Protein AF-A0A496QY66-F1 (afdb_monomer)

Nearest PDB structures (foldseek):
  5sxj-assembly1_B  TM=4.273E-01  e=4.484E+00  Homo sapiens
  9gcf-assembly1_B  TM=4.500E-01  e=7.999E+00  Bos taurus

Secondary structure (DSSP, 8-state):
--HHHHHHHHTTSS-HHHHHHHHHHHHHHHHHHHHHHHHHHHHHHHHHHHHHHHHHHHHHHT-SS--HHHHHHHHHTS-TTTHHHHHHHHHHHHHHHHHHHHHHHHHHHHHHHHHHHHHTTGGGG---HHHHHHHHHHHHTTEEEETTEEEEEETTEEPEETTEEPPHHHHHHHHHH-TTTGGGS-----------------------GGGS-HHHHHHHHHHH-HHHHHHHHHHHHTT--

Radius of gyration: 26.18 Å; Cα contacts (8 Å, |Δi|>4): 153; chains: 1; bounding box: 56×41×78 Å

Structure (mmCIF, N/CA/C/O backbone):
data_AF-A0A496QY66-F1
#
_entry.id   AF-A0A496QY66-F1
#
loop_
_atom_site.group_PDB
_atom_site.id
_atom_site.type_symbol
_atom_site.label_atom_id
_atom_site.label_alt_id
_atom_site.label_comp_id
_atom_site.label_asym_id
_atom_site.label_entity_id
_atom_site.label_seq_id
_atom_site.pdbx_PDB_ins_code
_atom_site.Cartn_x
_atom_site.Cartn_y
_atom_site.Cartn_z
_atom_site.occupancy
_atom_site.B_iso_or_equiv
_atom_site.auth_seq_id
_atom_site.auth_comp_id
_atom_site.auth_asym_id
_atom_site.auth_atom_id
_atom_site.pdbx_PDB_model_num
ATOM 1 N N . MET A 1 1 ? -16.077 12.764 6.082 1.00 52.94 1 MET A N 1
ATOM 2 C CA . MET A 1 1 ? -16.292 12.920 7.536 1.00 52.94 1 MET A CA 1
ATOM 3 C C . MET A 1 1 ? -15.268 13.929 8.020 1.00 52.94 1 MET A C 1
ATOM 5 O O . MET A 1 1 ? -14.091 13.717 7.764 1.00 52.94 1 MET A O 1
ATOM 9 N N . ASP A 1 2 ? -15.701 15.052 8.586 1.00 66.38 2 ASP A N 1
ATOM 10 C CA . ASP A 1 2 ? -14.798 16.091 9.096 1.00 66.38 2 ASP A CA 1
ATOM 11 C C . ASP A 1 2 ? -14.408 15.728 10.533 1.00 66.38 2 ASP A C 1
ATOM 13 O O . ASP A 1 2 ? -15.203 15.882 11.462 1.00 66.38 2 ASP A O 1
ATOM 17 N N . LEU A 1 3 ? -13.212 15.153 10.688 1.00 59.50 3 LEU A N 1
ATOM 18 C CA . LEU A 1 3 ? -12.696 14.682 11.976 1.00 59.50 3 LEU A CA 1
ATOM 19 C C . LEU A 1 3 ? -12.585 15.815 12.996 1.00 59.50 3 LEU A C 1
ATOM 21 O O . LEU A 1 3 ? -12.790 15.574 14.179 1.00 59.50 3 LEU A O 1
ATOM 25 N N . THR A 1 4 ? -12.355 17.044 12.533 1.00 63.75 4 THR A N 1
ATOM 26 C CA . THR A 1 4 ? -12.258 18.254 13.357 1.00 63.75 4 THR A CA 1
ATOM 27 C C . THR A 1 4 ? -13.572 18.534 14.080 1.00 63.75 4 THR A C 1
ATOM 29 O O . THR A 1 4 ? -13.588 18.703 15.297 1.00 63.75 4 THR A O 1
ATOM 32 N N . LYS A 1 5 ? -14.693 18.473 13.348 1.00 66.00 5 LYS A N 1
ATOM 33 C CA . LYS A 1 5 ? -16.040 18.633 13.915 1.00 66.00 5 LYS A CA 1
ATOM 34 C C . LYS A 1 5 ? -16.406 17.520 14.892 1.00 66.00 5 LYS A C 1
ATOM 36 O O . LYS A 1 5 ? -17.060 17.786 15.895 1.00 66.00 5 LYS A O 1
ATOM 41 N N . LEU A 1 6 ? -15.993 16.284 14.612 1.00 62.84 6 LEU A N 1
ATOM 42 C CA . LEU A 1 6 ? -16.224 15.144 15.506 1.00 62.84 6 LEU A CA 1
ATOM 43 C C . LEU A 1 6 ? -15.437 15.268 16.815 1.00 62.84 6 LEU A C 1
ATOM 45 O O . LEU A 1 6 ? -15.978 14.967 17.876 1.00 62.84 6 LEU A O 1
ATOM 49 N N . LEU A 1 7 ? -14.200 15.765 16.742 1.00 63.62 7 LEU A N 1
ATOM 50 C CA . LEU A 1 7 ? -13.355 16.079 17.897 1.00 63.62 7 LEU A CA 1
ATOM 51 C C . LEU A 1 7 ? -13.951 17.195 18.765 1.00 63.62 7 LEU A C 1
ATOM 53 O O . LEU A 1 7 ? -13.925 17.133 19.991 1.00 63.62 7 LEU A O 1
ATOM 57 N N . GLU A 1 8 ? -14.476 18.245 18.133 1.00 66.75 8 GLU A N 1
ATOM 58 C CA . GLU A 1 8 ? -15.138 19.347 18.836 1.00 66.75 8 GLU A CA 1
ATOM 59 C C . GLU A 1 8 ? -16.420 18.885 19.525 1.00 66.75 8 GLU A C 1
ATOM 61 O O . GLU A 1 8 ? -16.665 19.234 20.678 1.00 66.75 8 GLU A O 1
ATOM 66 N N . GLN A 1 9 ? -17.200 18.034 18.858 1.00 63.56 9 GLN A N 1
ATOM 67 C CA . GLN A 1 9 ? -18.395 17.439 19.444 1.00 63.56 9 GLN A CA 1
ATOM 68 C C . GLN A 1 9 ? -18.051 16.473 20.582 1.00 63.56 9 GLN A C 1
ATOM 70 O O . GLN A 1 9 ? -18.729 16.497 21.604 1.00 63.56 9 GLN A O 1
ATOM 75 N N . SER A 1 10 ? -16.981 15.676 20.489 1.00 59.56 10 SER A N 1
ATOM 76 C CA . SER A 1 10 ? -16.613 14.732 21.555 1.00 59.56 10 SER A CA 1
ATOM 77 C C . SER A 1 10 ? -16.193 15.412 22.854 1.00 59.56 10 SER A C 1
ATOM 79 O O . SER A 1 10 ? -16.451 14.874 23.924 1.00 59.56 10 SER A O 1
ATOM 81 N N . LYS A 1 11 ? -15.597 16.609 22.774 1.00 61.94 11 LYS A N 1
ATOM 82 C CA . LYS A 1 11 ? -15.232 17.430 23.943 1.00 61.94 11 LYS A CA 1
ATOM 83 C C . LYS A 1 11 ? -16.443 17.921 24.742 1.00 61.94 11 LYS A C 1
ATOM 85 O O . LYS A 1 11 ? -16.275 18.361 25.872 1.00 61.94 11 LYS A O 1
ATOM 90 N N . THR A 1 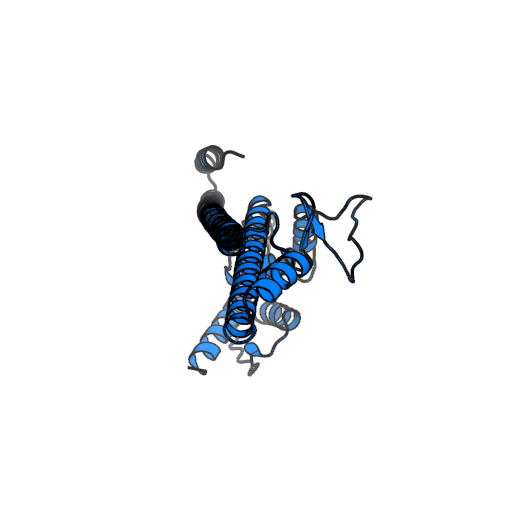12 ? -17.645 17.848 24.167 1.00 59.75 12 THR A N 1
ATOM 91 C CA . THR A 1 12 ? -18.902 18.173 24.862 1.00 59.75 12 THR A CA 1
ATOM 92 C C . THR A 1 12 ? -19.547 16.972 25.559 1.00 59.75 12 THR A C 1
ATOM 94 O O . THR A 1 12 ? -20.493 17.154 26.320 1.00 59.75 12 THR A O 1
ATOM 97 N N . PHE A 1 13 ? -19.039 15.751 25.351 1.00 56.75 13 PHE A N 1
ATOM 98 C CA . PHE A 1 13 ? -19.483 14.572 26.094 1.00 56.75 13 PHE A CA 1
ATOM 99 C C . PHE A 1 13 ? -18.673 14.439 27.391 1.00 56.75 13 PHE A C 1
ATOM 101 O O . PHE A 1 13 ? -17.447 14.442 27.353 1.00 56.75 13 PHE A O 1
ATOM 108 N N . GLU A 1 14 ? -19.340 14.230 28.531 1.00 55.19 14 GLU A N 1
ATOM 109 C CA . GLU A 1 14 ? -18.728 14.008 29.863 1.00 55.19 14 GLU A CA 1
ATOM 110 C C . GLU A 1 14 ? -17.936 12.681 29.987 1.00 55.19 14 GLU A C 1
ATOM 112 O O . GLU A 1 14 ? -17.665 12.196 31.082 1.00 55.19 14 GLU A O 1
ATOM 117 N N . ASN A 1 15 ? -17.578 12.050 28.867 1.00 65.88 15 ASN A N 1
ATOM 118 C CA . ASN A 1 15 ? -16.837 10.797 28.830 1.00 65.88 15 ASN A CA 1
ATOM 119 C C . ASN A 1 15 ? -15.402 11.054 28.345 1.00 65.88 15 ASN A C 1
ATOM 121 O O . ASN A 1 15 ? -15.105 10.967 27.151 1.00 65.88 15 ASN A O 1
ATOM 125 N N . GLU A 1 16 ? -14.512 11.369 29.289 1.00 66.88 16 GLU A N 1
ATOM 126 C CA . GLU A 1 16 ? -13.089 11.644 29.033 1.00 66.88 16 GLU A CA 1
ATOM 127 C C . GLU A 1 16 ? -12.367 10.483 28.332 1.00 66.88 16 GLU A C 1
ATOM 129 O O . GLU A 1 16 ? -11.483 10.705 27.499 1.00 66.88 16 GLU A O 1
ATOM 134 N N . GLU A 1 17 ? -12.765 9.239 28.613 1.00 62.88 17 GLU A N 1
ATOM 135 C CA . GLU A 1 17 ? -12.194 8.055 27.970 1.00 62.88 17 GLU A CA 1
ATOM 136 C C . GLU A 1 17 ? -12.552 8.017 26.477 1.00 62.88 17 GLU A C 1
ATOM 138 O O . GLU A 1 17 ? -11.685 7.800 25.628 1.00 62.88 17 GLU A O 1
ATOM 143 N N . PHE A 1 18 ? -13.810 8.317 26.142 1.00 64.75 18 PHE A N 1
ATOM 144 C CA . PHE A 1 18 ? -14.265 8.423 24.756 1.00 64.75 18 PHE A CA 1
ATOM 145 C C . PHE A 1 18 ? -13.576 9.574 24.013 1.00 64.75 18 PHE A C 1
ATOM 147 O O . PHE A 1 18 ? -13.122 9.396 22.881 1.00 64.75 18 PHE A O 1
ATOM 154 N N . ALA A 1 19 ? -13.436 10.739 24.653 1.00 65.81 19 ALA A N 1
ATOM 155 C CA . ALA A 1 19 ? -12.734 11.880 24.070 1.00 65.81 19 ALA A CA 1
ATOM 156 C C . ALA A 1 19 ? -11.251 11.561 23.790 1.00 65.81 19 ALA A C 1
ATOM 158 O O . ALA A 1 19 ? -10.741 11.889 22.719 1.00 65.81 19 ALA A O 1
ATOM 159 N N . THR A 1 20 ? -10.578 10.856 24.704 1.00 68.62 20 THR A N 1
ATOM 160 C CA . THR A 1 20 ? -9.173 10.439 24.548 1.00 68.62 20 THR A CA 1
ATOM 161 C C . THR A 1 20 ? -8.998 9.409 23.428 1.00 68.62 20 THR A C 1
ATOM 163 O O . THR A 1 20 ? -8.062 9.503 22.627 1.00 68.62 20 THR A O 1
ATOM 166 N N . GLN A 1 21 ? -9.912 8.439 23.323 1.00 66.25 21 GLN A N 1
ATOM 167 C CA . GLN A 1 21 ? -9.912 7.457 22.234 1.00 66.25 21 GLN A CA 1
ATOM 168 C C . GLN A 1 21 ? -10.155 8.120 20.876 1.00 66.25 21 GLN A C 1
ATOM 170 O O . GLN A 1 21 ? -9.479 7.780 19.903 1.00 66.25 21 GLN A O 1
ATOM 175 N N . LEU A 1 22 ? -11.067 9.096 20.805 1.00 68.69 22 LEU A N 1
ATOM 176 C CA . LEU A 1 22 ? -11.334 9.828 19.569 1.00 68.69 22 LEU A CA 1
ATOM 177 C C . LEU A 1 22 ? -10.159 10.727 19.163 1.00 68.69 22 LEU A C 1
ATOM 179 O O . LEU A 1 22 ? -9.830 10.794 17.980 1.00 68.69 22 LEU A O 1
ATOM 183 N N . GLN A 1 23 ? -9.485 11.360 20.126 1.00 71.56 23 GLN A N 1
ATOM 184 C CA . GLN A 1 23 ? -8.260 12.118 19.866 1.00 71.56 23 GLN A CA 1
ATOM 185 C C . GLN A 1 23 ? -7.162 11.213 19.300 1.00 71.56 23 GLN A C 1
ATOM 187 O O . GLN A 1 23 ? -6.633 11.476 18.224 1.00 71.56 23 GLN A O 1
ATOM 192 N N . THR A 1 24 ? -6.903 10.087 19.969 1.00 71.88 24 THR A N 1
ATOM 193 C CA . THR A 1 24 ? -5.929 9.083 19.515 1.00 71.88 24 THR A CA 1
ATOM 194 C C . THR A 1 24 ? -6.266 8.583 18.109 1.00 71.88 24 THR A C 1
ATOM 196 O O . THR A 1 24 ? -5.383 8.354 17.284 1.00 71.88 24 THR A O 1
ATOM 199 N N . PHE A 1 25 ? -7.551 8.399 17.812 1.00 70.06 25 PHE A N 1
ATOM 200 C CA . PHE A 1 25 ? -8.011 8.019 16.485 1.00 70.06 25 PHE A CA 1
ATOM 201 C C . PHE A 1 25 ? -7.708 9.091 15.429 1.00 70.06 25 PHE A C 1
ATOM 203 O O . PHE A 1 25 ? -7.169 8.771 14.369 1.00 70.06 25 PHE A O 1
ATOM 210 N N . ALA A 1 26 ? -8.029 10.352 15.720 1.00 72.50 26 ALA A N 1
ATOM 211 C CA . ALA A 1 26 ? -7.816 11.470 14.807 1.00 72.50 26 ALA A CA 1
ATOM 212 C C . ALA A 1 26 ? -6.328 11.711 14.507 1.00 72.50 26 ALA A C 1
ATOM 214 O O . ALA A 1 26 ? -5.970 11.949 13.349 1.00 72.50 26 ALA A O 1
ATOM 215 N N . ASP A 1 27 ? -5.464 11.584 15.515 1.00 76.06 27 ASP A N 1
ATOM 216 C CA . ASP A 1 27 ? -4.016 11.742 15.363 1.00 76.06 27 ASP A CA 1
ATOM 217 C C . ASP A 1 27 ? -3.446 10.646 14.448 1.00 76.06 27 ASP A C 1
ATOM 219 O O . ASP A 1 27 ? -2.785 10.943 13.450 1.00 76.06 27 ASP A O 1
ATOM 223 N N . ASN A 1 28 ? -3.804 9.382 14.708 1.00 73.38 28 ASN A N 1
ATOM 224 C CA . ASN A 1 28 ? -3.388 8.248 13.876 1.00 73.38 28 ASN A CA 1
ATOM 225 C C . ASN A 1 28 ? -3.912 8.353 12.435 1.00 73.38 28 ASN A C 1
ATOM 227 O O . ASN A 1 28 ? -3.189 8.046 11.486 1.00 73.38 28 ASN A O 1
ATOM 231 N N . TYR A 1 29 ? -5.159 8.800 12.249 1.00 75.94 29 TYR A N 1
ATOM 232 C CA . TYR A 1 29 ? -5.717 9.026 10.915 1.00 75.94 29 TYR A CA 1
ATOM 233 C C . TYR A 1 29 ? -4.933 10.098 10.153 1.00 75.94 29 TYR A C 1
ATOM 235 O O . TYR A 1 29 ? -4.623 9.921 8.975 1.00 75.94 29 TYR A O 1
ATOM 243 N N . THR A 1 30 ? -4.608 11.206 10.821 1.00 77.75 30 THR A N 1
ATOM 244 C CA . THR A 1 30 ? -3.868 12.323 10.223 1.00 77.75 30 THR A CA 1
ATOM 245 C C . THR A 1 30 ? -2.463 11.889 9.817 1.00 77.75 30 THR A C 1
ATOM 247 O O . THR A 1 30 ? -2.042 12.157 8.690 1.00 77.75 30 THR A O 1
ATOM 250 N N . GLU A 1 31 ? -1.769 11.151 10.688 1.00 79.19 31 GLU A N 1
ATOM 251 C CA . GLU A 1 31 ? -0.458 10.573 10.387 1.00 79.19 31 GLU A CA 1
ATOM 252 C C . GLU A 1 31 ? -0.526 9.631 9.176 1.00 79.19 31 GLU A C 1
ATOM 254 O O . GLU A 1 31 ? 0.272 9.752 8.243 1.00 79.19 31 GLU A O 1
ATOM 259 N N . MET A 1 32 ? -1.501 8.717 9.153 1.00 76.56 32 MET A N 1
ATOM 260 C CA . MET A 1 32 ? -1.634 7.746 8.068 1.00 76.56 32 MET A CA 1
ATOM 261 C C . MET A 1 32 ? -1.979 8.419 6.737 1.00 76.56 32 MET A C 1
ATOM 263 O O . MET A 1 32 ? -1.396 8.093 5.704 1.00 76.56 32 MET A O 1
ATOM 267 N N . ASN A 1 33 ? -2.872 9.408 6.754 1.00 78.69 33 ASN A N 1
ATOM 268 C CA . ASN A 1 33 ? -3.198 10.190 5.568 1.00 78.69 33 ASN A CA 1
ATOM 269 C C . ASN A 1 33 ? -1.968 10.947 5.033 1.00 78.69 33 ASN A C 1
ATOM 271 O O . ASN A 1 33 ? -1.746 10.976 3.823 1.00 78.69 33 ASN A O 1
ATOM 275 N N . GLY A 1 34 ? -1.129 11.496 5.919 1.00 77.00 34 GLY A N 1
ATOM 276 C CA . GLY A 1 34 ? 0.149 12.106 5.541 1.00 77.00 34 GLY A CA 1
ATOM 277 C C . GLY A 1 34 ? 1.118 11.109 4.893 1.00 77.00 34 GLY A C 1
ATOM 278 O O . GLY A 1 34 ? 1.734 11.421 3.872 1.00 77.00 34 GLY A O 1
ATOM 279 N N . LYS A 1 35 ? 1.204 9.878 5.419 1.00 80.44 35 LYS A N 1
ATOM 280 C CA . LYS A 1 35 ? 2.001 8.797 4.811 1.00 80.44 35 LYS A CA 1
ATOM 281 C C . LYS A 1 35 ? 1.504 8.442 3.409 1.00 80.44 35 LYS A C 1
ATOM 283 O O . LYS A 1 35 ? 2.321 8.366 2.496 1.00 80.44 35 LYS A O 1
ATOM 288 N N . VAL A 1 36 ? 0.191 8.286 3.215 1.00 80.19 36 VAL A N 1
ATOM 289 C CA . VAL A 1 36 ? -0.404 8.016 1.891 1.00 80.19 36 VAL A CA 1
ATOM 290 C C . VAL A 1 36 ? -0.052 9.128 0.902 1.00 80.19 36 VAL A C 1
ATOM 292 O O . VAL A 1 36 ? 0.449 8.837 -0.179 1.00 80.19 36 VAL A O 1
ATOM 295 N N . GLN A 1 37 ? -0.206 10.399 1.287 1.00 79.94 37 GLN A N 1
ATOM 296 C CA . GLN A 1 37 ? 0.156 11.535 0.429 1.00 79.94 37 GLN A CA 1
ATOM 297 C C . GLN A 1 37 ? 1.643 11.544 0.050 1.00 79.94 37 GLN A C 1
ATOM 299 O O . GLN A 1 37 ? 1.984 11.786 -1.110 1.00 79.94 37 GLN A O 1
ATOM 304 N N . SER A 1 38 ? 2.534 11.245 1.001 1.00 82.38 38 SER A N 1
ATOM 305 C CA . SER A 1 38 ? 3.969 11.119 0.725 1.00 82.38 38 SER A CA 1
ATOM 306 C C . SER A 1 38 ? 4.254 9.993 -0.273 1.00 82.38 38 SER A C 1
ATOM 308 O O . SER A 1 38 ? 5.007 10.197 -1.225 1.00 82.38 38 SER A O 1
ATOM 310 N N . LEU A 1 39 ? 3.626 8.827 -0.093 1.00 79.81 39 LEU A N 1
ATOM 311 C CA . LEU A 1 39 ? 3.783 7.677 -0.987 1.00 79.81 39 LEU A CA 1
ATOM 312 C C . LEU A 1 39 ? 3.263 7.976 -2.397 1.00 79.81 39 LEU A C 1
ATOM 314 O O . LEU A 1 39 ? 3.925 7.632 -3.374 1.00 79.81 39 LEU A O 1
ATOM 318 N N . THR A 1 40 ? 2.135 8.681 -2.521 1.00 77.69 40 THR A N 1
ATOM 319 C CA . THR A 1 40 ? 1.638 9.181 -3.812 1.00 77.69 40 THR A CA 1
ATOM 320 C C . THR A 1 40 ? 2.649 10.121 -4.471 1.00 77.69 40 THR A C 1
ATOM 322 O O . THR A 1 40 ? 2.903 10.023 -5.673 1.00 77.69 40 THR A O 1
ATOM 325 N N . GLY A 1 41 ? 3.273 11.012 -3.695 1.00 83.50 41 GLY A N 1
ATOM 326 C CA . GLY A 1 41 ? 4.336 11.888 -4.184 1.00 83.50 41 GLY A CA 1
ATOM 327 C C . GLY A 1 41 ? 5.538 11.115 -4.735 1.00 83.50 41 GLY A C 1
ATOM 328 O O . GLY A 1 41 ? 6.044 11.440 -5.810 1.00 83.50 41 GLY A O 1
ATOM 329 N N . ASP A 1 42 ? 5.977 10.068 -4.042 1.00 78.00 42 ASP A N 1
ATOM 330 C CA . ASP A 1 42 ? 7.105 9.240 -4.476 1.00 78.00 42 ASP A CA 1
ATOM 331 C C . ASP A 1 42 ? 6.770 8.348 -5.680 1.00 78.00 42 ASP A C 1
ATOM 333 O O . ASP A 1 42 ? 7.615 8.166 -6.566 1.00 78.00 42 ASP A O 1
ATOM 337 N N . LEU A 1 43 ? 5.526 7.867 -5.782 1.00 79.12 43 LEU A N 1
ATOM 338 C CA . LEU A 1 43 ? 5.027 7.189 -6.978 1.00 79.12 43 LEU A CA 1
ATOM 339 C C . LEU A 1 43 ? 5.076 8.121 -8.194 1.00 79.12 43 LEU A C 1
ATOM 341 O O . LEU A 1 43 ? 5.646 7.761 -9.224 1.00 79.12 43 LEU A O 1
ATOM 345 N N . ASN A 1 44 ? 4.564 9.346 -8.061 1.00 79.69 44 ASN A N 1
ATOM 346 C CA . ASN A 1 44 ? 4.584 10.332 -9.142 1.00 79.69 44 ASN A CA 1
ATOM 347 C C . ASN A 1 44 ? 6.012 10.661 -9.597 1.00 79.69 44 ASN A C 1
ATOM 349 O O . ASN A 1 44 ? 6.277 10.709 -10.799 1.00 79.69 44 ASN A O 1
ATOM 353 N N . LYS A 1 45 ? 6.964 10.810 -8.665 1.00 81.44 45 LYS A N 1
ATOM 354 C CA . LYS A 1 45 ? 8.389 10.979 -9.009 1.00 81.44 45 LYS A CA 1
ATOM 355 C C . LYS A 1 45 ? 8.947 9.772 -9.767 1.00 81.44 45 LYS A C 1
ATOM 357 O O . LYS A 1 45 ? 9.752 9.941 -10.681 1.00 81.44 45 LYS A O 1
ATOM 362 N N . SER A 1 46 ? 8.551 8.558 -9.391 1.00 76.88 46 SER A N 1
ATOM 363 C CA . SER A 1 46 ? 9.012 7.323 -10.043 1.00 76.88 46 SER A CA 1
ATOM 364 C C . SER A 1 46 ? 8.453 7.196 -11.461 1.00 76.88 46 SER A C 1
ATOM 366 O O . SER A 1 46 ? 9.199 6.885 -12.388 1.00 76.88 46 SER A O 1
ATOM 368 N N . ILE A 1 47 ? 7.179 7.551 -11.658 1.00 79.19 47 ILE A N 1
ATOM 369 C CA . ILE A 1 47 ? 6.556 7.664 -12.983 1.00 79.19 47 ILE A CA 1
ATOM 370 C C . ILE A 1 47 ? 7.305 8.695 -13.833 1.00 79.19 47 ILE A C 1
ATOM 372 O O . ILE A 1 47 ? 7.706 8.384 -14.950 1.00 79.19 47 ILE A O 1
ATOM 376 N N . GLN A 1 48 ? 7.572 9.891 -13.301 1.00 82.81 48 GLN A N 1
ATOM 377 C CA . GLN A 1 48 ? 8.311 10.934 -14.024 1.00 82.81 48 GLN A CA 1
ATOM 378 C C . GLN A 1 48 ? 9.712 10.478 -14.451 1.00 82.81 48 GLN A C 1
ATOM 380 O O . GLN A 1 48 ? 10.115 10.724 -15.585 1.00 82.81 48 GLN A O 1
ATOM 385 N N . LYS A 1 49 ? 10.451 9.781 -13.577 1.00 80.75 49 LYS A N 1
ATOM 386 C CA . LYS A 1 49 ? 11.765 9.211 -13.924 1.00 80.75 49 LYS A CA 1
ATOM 387 C C . LYS A 1 49 ? 11.660 8.179 -15.044 1.00 80.75 49 LYS A C 1
ATOM 389 O O . LYS A 1 49 ? 12.470 8.216 -15.966 1.00 80.75 49 LYS A O 1
ATOM 394 N N . ARG A 1 50 ? 10.660 7.292 -14.986 1.00 79.75 50 ARG A N 1
ATOM 395 C CA . ARG A 1 50 ? 10.401 6.296 -16.034 1.00 79.75 50 ARG A CA 1
ATOM 396 C C . ARG A 1 50 ? 10.105 6.964 -17.375 1.00 79.75 50 ARG A C 1
ATOM 398 O O . ARG A 1 50 ? 10.694 6.577 -18.377 1.00 79.75 50 ARG A O 1
ATOM 405 N N . GLU A 1 51 ? 9.224 7.963 -17.397 1.00 83.12 51 GLU A N 1
ATOM 406 C CA . GLU A 1 51 ? 8.885 8.676 -18.635 1.00 83.12 51 GLU A CA 1
ATOM 407 C C . GLU A 1 51 ? 10.077 9.478 -19.176 1.00 83.12 51 GLU A C 1
ATOM 409 O O . GLU A 1 51 ? 10.359 9.423 -20.368 1.00 83.12 51 GLU A O 1
ATOM 414 N N . SER A 1 52 ? 10.856 10.133 -18.308 1.00 81.12 52 SER A N 1
ATOM 415 C CA . SER A 1 52 ? 12.091 10.818 -18.714 1.00 81.12 52 SER A CA 1
ATOM 416 C C . SER A 1 52 ? 13.126 9.856 -19.304 1.00 81.12 52 SER A C 1
ATOM 418 O O . SER A 1 52 ? 13.783 10.192 -20.289 1.00 81.12 52 SER A O 1
ATOM 420 N N . PHE A 1 53 ? 13.263 8.657 -18.733 1.00 80.00 53 PHE A N 1
ATOM 421 C CA . PHE A 1 53 ? 14.142 7.628 -19.277 1.00 80.00 53 PHE A CA 1
ATOM 422 C C . PHE A 1 53 ? 13.644 7.126 -20.634 1.00 80.00 53 PHE A C 1
ATOM 424 O O . PHE A 1 53 ? 14.430 7.064 -21.577 1.00 80.00 53 PHE A O 1
ATOM 431 N N . LYS A 1 54 ? 12.341 6.839 -20.766 1.00 81.50 54 LYS A N 1
ATOM 432 C CA . LYS A 1 54 ? 11.737 6.461 -22.052 1.00 81.50 54 LYS A CA 1
ATOM 433 C C . LYS A 1 54 ? 12.013 7.509 -23.123 1.00 81.50 54 LYS A C 1
ATOM 435 O O . LYS A 1 54 ? 12.453 7.153 -24.207 1.00 81.50 54 LYS A O 1
ATOM 440 N N . GLU A 1 55 ? 11.827 8.786 -22.813 1.00 83.88 55 GLU A N 1
ATOM 441 C CA . GLU A 1 55 ? 12.060 9.870 -23.769 1.00 83.88 55 GLU A CA 1
ATOM 442 C C . GLU A 1 55 ? 13.537 9.998 -24.169 1.00 83.88 55 GLU A C 1
ATOM 444 O O . GLU A 1 55 ? 13.870 10.196 -25.341 1.00 83.88 55 GLU A O 1
ATOM 449 N N . MET A 1 56 ? 14.449 9.810 -23.210 1.00 78.69 56 MET A N 1
ATOM 450 C CA . MET A 1 56 ? 15.885 9.771 -23.485 1.00 78.69 56 MET A CA 1
ATOM 451 C C . MET A 1 56 ? 16.244 8.617 -24.426 1.00 78.69 56 MET A C 1
ATOM 453 O O . MET A 1 56 ? 17.031 8.811 -25.352 1.00 78.69 56 MET A O 1
ATOM 457 N N . VAL A 1 57 ? 15.663 7.434 -24.209 1.00 78.12 57 VAL A N 1
ATOM 458 C CA . VAL A 1 57 ? 15.840 6.259 -25.071 1.00 78.12 57 VAL A CA 1
ATOM 459 C C . VAL A 1 57 ? 15.303 6.536 -26.475 1.00 78.12 57 VAL A C 1
ATOM 461 O O . VAL A 1 57 ? 16.040 6.351 -27.443 1.00 78.12 57 VAL A O 1
ATOM 464 N N . LYS A 1 58 ? 14.078 7.061 -26.591 1.00 81.88 58 LYS A N 1
ATOM 465 C CA . LYS A 1 58 ? 13.482 7.459 -27.876 1.00 81.88 58 LYS A CA 1
ATOM 466 C C . LYS A 1 58 ? 14.385 8.409 -28.652 1.00 81.88 58 LYS A C 1
ATOM 468 O O . LYS A 1 58 ? 14.706 8.149 -29.807 1.00 81.88 58 LYS A O 1
ATOM 473 N N . THR A 1 59 ? 14.888 9.449 -27.988 1.00 80.75 59 THR A N 1
ATOM 474 C CA . THR A 1 59 ? 15.783 10.443 -28.597 1.00 80.75 59 THR A CA 1
ATOM 475 C C . THR A 1 59 ? 17.124 9.830 -29.016 1.00 80.75 59 THR A C 1
ATOM 477 O O . THR A 1 59 ? 17.592 10.053 -30.130 1.00 80.75 59 THR A O 1
ATOM 480 N N . LYS A 1 60 ? 17.759 9.042 -28.138 1.00 76.50 60 LYS A N 1
ATOM 481 C CA . LYS A 1 60 ? 19.073 8.419 -28.387 1.00 76.50 60 LYS A CA 1
ATOM 482 C C . LYS A 1 60 ? 19.049 7.431 -29.548 1.00 76.50 60 LYS A C 1
ATOM 484 O O . LYS A 1 60 ? 20.019 7.371 -30.299 1.00 76.50 60 LYS A O 1
ATOM 489 N N . PHE A 1 61 ? 17.976 6.656 -29.659 1.00 77.88 61 PHE A N 1
ATOM 490 C CA . PHE A 1 61 ? 17.840 5.598 -30.656 1.00 77.88 61 PHE A CA 1
ATOM 491 C C . PHE A 1 61 ? 16.981 6.006 -31.856 1.00 77.88 61 PHE A C 1
ATOM 493 O O . PHE A 1 61 ? 16.876 5.232 -32.800 1.00 77.88 61 PHE A O 1
ATOM 500 N N . SER A 1 62 ? 16.425 7.224 -31.852 1.00 79.69 62 SER A N 1
ATOM 501 C CA . SER A 1 62 ? 15.496 7.717 -32.881 1.00 79.69 62 SER A CA 1
ATOM 502 C C . SER A 1 62 ? 14.330 6.748 -33.117 1.00 79.69 62 SER A C 1
ATOM 504 O O . SER A 1 62 ? 14.013 6.414 -34.256 1.00 79.69 62 SER A O 1
ATOM 506 N N . ILE A 1 63 ? 13.728 6.270 -32.023 1.00 78.88 63 ILE A N 1
ATOM 507 C CA . ILE A 1 63 ? 12.579 5.353 -32.034 1.00 78.88 63 ILE A CA 1
ATOM 508 C C . ILE A 1 63 ? 11.343 6.037 -31.453 1.00 78.88 63 ILE A C 1
ATOM 510 O O . ILE A 1 63 ? 11.440 6.772 -30.470 1.00 78.88 63 ILE A O 1
ATOM 514 N N . ASP A 1 64 ? 10.175 5.763 -32.029 1.00 79.12 64 ASP A N 1
ATOM 515 C CA . ASP A 1 64 ? 8.909 6.371 -31.595 1.00 79.12 64 ASP A CA 1
ATOM 516 C C . ASP A 1 64 ? 8.339 5.705 -30.331 1.00 79.12 64 ASP A C 1
ATOM 518 O O . ASP A 1 64 ? 7.695 6.352 -29.495 1.00 79.12 64 ASP A O 1
ATOM 522 N N . GLU A 1 65 ? 8.621 4.414 -30.151 1.00 81.75 65 GLU A N 1
ATOM 523 C CA . GLU A 1 65 ? 8.182 3.607 -29.019 1.00 81.75 65 GLU A CA 1
ATOM 524 C C . GLU A 1 65 ? 9.337 2.770 -28.465 1.00 81.75 65 GLU A C 1
ATOM 526 O O . GLU A 1 65 ? 10.179 2.267 -29.206 1.00 81.75 65 GLU A O 1
ATOM 531 N N . VAL A 1 66 ? 9.381 2.637 -27.137 1.00 75.25 66 VAL A N 1
ATOM 532 C CA . VAL A 1 66 ? 10.351 1.775 -26.459 1.00 75.25 66 VAL A CA 1
ATOM 533 C C . VAL A 1 66 ? 9.740 0.377 -26.370 1.00 75.25 66 VAL A C 1
ATOM 535 O O . VAL A 1 66 ? 8.967 0.105 -25.453 1.00 75.25 66 VAL A O 1
ATOM 538 N N . SER A 1 67 ? 10.064 -0.473 -27.346 1.00 79.56 67 SER A N 1
ATOM 539 C CA . SER A 1 67 ? 9.752 -1.908 -27.364 1.00 79.56 67 SER A CA 1
ATOM 540 C C . SER A 1 67 ? 11.011 -2.728 -27.638 1.00 79.56 67 SER A C 1
ATOM 542 O O . SER A 1 67 ? 11.998 -2.202 -28.165 1.00 79.56 67 SER A O 1
ATOM 544 N N . ASP A 1 68 ? 10.968 -4.021 -27.318 1.00 72.31 68 ASP A N 1
ATOM 545 C CA . ASP A 1 68 ? 12.079 -4.934 -27.587 1.00 72.31 68 ASP A CA 1
ATOM 546 C C . ASP A 1 68 ? 12.419 -4.981 -29.086 1.00 72.31 68 ASP A C 1
ATOM 548 O O . ASP A 1 68 ? 13.598 -4.955 -29.442 1.00 72.31 68 ASP A O 1
ATOM 552 N N . GLU A 1 69 ? 11.422 -4.969 -29.982 1.00 75.56 69 GLU A N 1
ATOM 553 C CA . GLU A 1 69 ? 11.668 -4.949 -31.430 1.00 75.56 69 GLU A CA 1
ATOM 554 C C . GLU A 1 69 ? 12.249 -3.617 -31.921 1.00 75.56 69 GLU A C 1
ATOM 556 O O . GLU A 1 69 ? 13.151 -3.615 -32.764 1.00 75.56 69 GLU A O 1
ATOM 561 N N . ALA A 1 70 ? 11.762 -2.483 -31.404 1.00 73.38 70 ALA A N 1
ATOM 562 C CA . ALA A 1 70 ? 12.247 -1.156 -31.789 1.00 73.38 70 ALA A CA 1
ATOM 563 C C . ALA A 1 70 ? 13.699 -0.939 -31.340 1.00 73.38 70 ALA A C 1
ATOM 565 O O . ALA A 1 70 ? 14.529 -0.428 -32.098 1.00 73.38 70 ALA A O 1
ATOM 566 N N . LEU A 1 71 ? 14.025 -1.392 -30.127 1.00 72.94 71 LEU A N 1
ATOM 567 C CA . LEU A 1 71 ? 15.382 -1.379 -29.596 1.00 72.94 71 LEU A CA 1
ATOM 568 C C . LEU A 1 71 ? 16.301 -2.315 -30.382 1.00 72.94 71 LEU A C 1
ATOM 570 O O . LEU A 1 71 ? 17.389 -1.900 -30.775 1.00 72.94 71 LEU A O 1
ATOM 574 N N . ASP A 1 72 ? 15.872 -3.545 -30.668 1.00 71.25 72 ASP A N 1
ATOM 575 C CA . ASP A 1 72 ? 16.664 -4.502 -31.448 1.00 71.25 72 ASP A CA 1
ATOM 576 C C . ASP A 1 72 ? 16.928 -3.985 -32.877 1.00 71.25 72 ASP A C 1
ATOM 578 O O . ASP A 1 72 ? 18.044 -4.111 -33.385 1.00 71.25 72 ASP A O 1
ATOM 582 N N . GLY A 1 73 ? 15.950 -3.315 -33.496 1.00 72.00 73 GLY A N 1
ATOM 583 C CA . GLY A 1 73 ? 16.100 -2.645 -34.791 1.00 72.00 73 GLY A CA 1
ATOM 584 C C . GLY A 1 73 ? 17.102 -1.485 -34.768 1.00 72.00 73 GLY A C 1
ATOM 585 O O . GLY A 1 73 ? 18.001 -1.433 -35.611 1.00 72.00 73 GLY A O 1
ATOM 586 N N . ALA A 1 74 ? 16.999 -0.588 -33.783 1.00 70.44 74 ALA A N 1
ATOM 587 C CA . ALA A 1 74 ? 17.901 0.558 -33.649 1.00 70.44 74 ALA A CA 1
ATOM 588 C C . ALA A 1 74 ? 19.345 0.137 -33.320 1.00 70.44 74 ALA A C 1
ATOM 590 O O . ALA A 1 74 ? 20.308 0.696 -33.848 1.00 70.44 74 ALA A O 1
ATOM 591 N N . ILE A 1 75 ? 19.504 -0.891 -32.484 1.00 69.00 75 ILE A N 1
ATOM 592 C CA . ILE A 1 75 ? 20.799 -1.424 -32.048 1.00 69.00 75 ILE A CA 1
ATOM 593 C C . ILE A 1 75 ? 21.489 -2.187 -33.187 1.00 69.00 75 ILE A C 1
ATOM 595 O O . ILE A 1 75 ? 22.685 -1.994 -33.407 1.00 69.00 75 ILE A O 1
ATOM 599 N N . LYS A 1 76 ? 20.765 -2.987 -33.983 1.00 69.44 76 LYS A N 1
ATOM 600 C CA . LYS A 1 76 ? 21.331 -3.658 -35.173 1.00 69.44 76 LYS A CA 1
ATOM 601 C C . LYS A 1 76 ? 21.930 -2.673 -36.185 1.00 69.44 76 LYS A C 1
ATOM 603 O O . LYS A 1 76 ? 22.876 -3.031 -36.884 1.00 69.44 76 LYS A O 1
ATOM 608 N N . GLY A 1 77 ? 21.442 -1.431 -36.215 1.00 65.88 77 GLY A N 1
ATOM 609 C CA . GLY A 1 77 ? 22.004 -0.344 -37.019 1.00 65.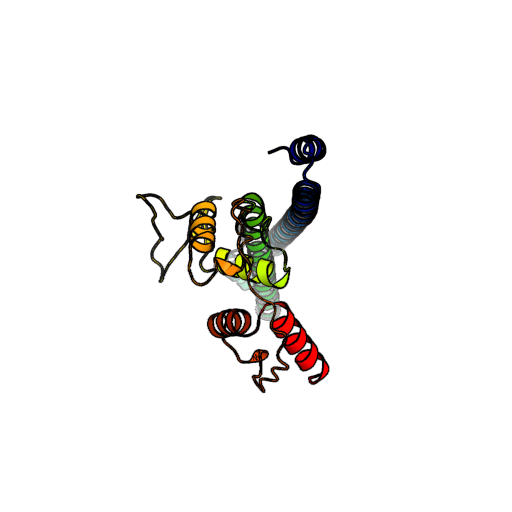88 77 GLY A CA 1
ATOM 610 C C . GLY A 1 77 ? 23.344 0.227 -36.521 1.00 65.88 77 GLY A C 1
ATOM 611 O O . GLY A 1 77 ? 24.020 0.896 -37.297 1.00 65.88 77 GLY A O 1
ATOM 612 N N . MET A 1 78 ? 23.764 -0.030 -35.271 1.00 63.78 78 MET A N 1
ATOM 613 C CA . MET A 1 78 ? 24.909 0.647 -34.624 1.00 63.78 78 MET A CA 1
ATOM 614 C C . MET A 1 78 ? 26.246 -0.133 -34.597 1.00 63.78 78 MET A C 1
ATOM 616 O O . MET A 1 78 ? 27.263 0.422 -34.188 1.00 63.78 78 MET A O 1
ATOM 620 N N . GLY A 1 79 ? 26.309 -1.374 -35.092 1.00 61.38 79 GLY A N 1
ATOM 621 C CA . GLY A 1 79 ? 27.558 -2.156 -35.191 1.00 61.38 79 GLY A CA 1
ATOM 622 C C . GLY A 1 79 ? 28.009 -2.861 -33.891 1.00 61.38 79 GLY A C 1
ATOM 623 O O . GLY A 1 79 ? 27.869 -2.353 -32.786 1.00 61.38 79 GLY A O 1
ATOM 624 N N . GLN A 1 80 ? 28.602 -4.055 -34.030 1.00 59.66 80 GLN A N 1
ATOM 625 C CA . GLN A 1 80 ? 28.577 -5.148 -33.034 1.00 59.66 80 GLN A CA 1
ATOM 626 C C . GLN A 1 80 ? 29.250 -4.952 -31.654 1.00 59.66 80 GLN A C 1
ATOM 628 O O . GLN A 1 80 ? 28.988 -5.757 -30.764 1.00 59.66 80 GLN A O 1
ATOM 633 N N . ARG A 1 81 ? 30.142 -3.974 -31.434 1.00 54.06 81 ARG A N 1
ATOM 634 C CA . ARG A 1 81 ? 30.948 -3.911 -30.185 1.00 54.06 81 ARG A CA 1
ATOM 635 C C . ARG A 1 81 ? 30.408 -2.976 -29.101 1.00 54.06 81 ARG A C 1
ATOM 637 O O . ARG A 1 81 ? 30.697 -3.212 -27.938 1.00 54.06 81 ARG A O 1
ATOM 644 N N . GLY A 1 82 ? 29.646 -1.941 -29.459 1.00 55.41 82 GLY A N 1
ATOM 645 C CA . GLY A 1 82 ? 28.993 -1.046 -28.488 1.00 55.41 82 GLY A CA 1
ATOM 646 C C . GLY A 1 82 ? 27.542 -1.428 -28.190 1.00 55.41 82 GLY A C 1
ATOM 647 O O . GLY A 1 82 ? 26.965 -0.980 -27.205 1.00 55.41 82 GLY A O 1
ATOM 648 N N . THR A 1 83 ? 26.955 -2.266 -29.043 1.00 60.84 83 THR A N 1
ATOM 649 C CA . THR A 1 83 ? 25.535 -2.620 -29.053 1.00 60.84 83 THR A CA 1
ATOM 650 C C . THR A 1 83 ? 25.113 -3.511 -27.893 1.00 60.84 83 THR A C 1
ATOM 652 O O . THR A 1 83 ? 24.034 -3.305 -27.350 1.00 60.84 83 THR A O 1
ATOM 655 N N . GLU A 1 84 ? 25.956 -4.455 -27.470 1.00 64.94 84 GLU A N 1
ATOM 656 C CA . GLU A 1 84 ? 25.583 -5.422 -26.428 1.00 64.94 84 GLU A CA 1
ATOM 657 C C . GLU A 1 84 ? 25.642 -4.813 -25.018 1.00 64.94 84 GLU A C 1
ATOM 659 O O . GLU A 1 84 ? 24.722 -4.996 -24.221 1.00 64.94 84 GLU A O 1
ATOM 664 N N . ASP A 1 85 ? 26.666 -4.001 -24.733 1.00 63.91 85 ASP A N 1
ATOM 665 C CA . ASP A 1 85 ? 26.787 -3.283 -23.458 1.00 63.91 85 ASP A CA 1
ATOM 666 C C . ASP A 1 85 ? 25.679 -2.230 -23.295 1.00 63.91 85 ASP A C 1
ATOM 668 O O . ASP A 1 85 ? 25.118 -2.079 -22.208 1.00 63.91 85 ASP A O 1
ATOM 672 N N . LEU A 1 86 ? 25.304 -1.541 -24.383 1.00 66.75 86 LEU A N 1
ATOM 673 C CA . LEU A 1 86 ? 24.164 -0.619 -24.397 1.00 66.75 86 LEU A CA 1
ATOM 674 C C . LEU A 1 86 ? 22.832 -1.353 -24.214 1.00 66.75 86 LEU A C 1
ATOM 676 O O . LEU A 1 86 ? 22.006 -0.893 -23.428 1.00 66.75 86 LEU A O 1
ATOM 680 N N . ARG A 1 87 ? 22.634 -2.496 -24.886 1.00 66.75 87 ARG A N 1
ATOM 681 C CA . ARG A 1 87 ? 21.431 -3.335 -24.746 1.00 66.75 87 ARG A CA 1
ATOM 682 C C . ARG A 1 87 ? 21.253 -3.793 -23.304 1.00 66.75 87 ARG A C 1
ATOM 684 O O . ARG A 1 87 ? 20.170 -3.657 -22.736 1.00 66.75 87 ARG A O 1
ATOM 691 N N . LYS A 1 88 ? 22.336 -4.273 -22.695 1.00 72.12 88 LYS A N 1
ATOM 692 C CA . LYS A 1 88 ? 22.344 -4.716 -21.304 1.00 72.12 88 LYS A CA 1
ATOM 693 C C . LYS A 1 88 ? 22.076 -3.559 -20.341 1.00 72.12 88 LYS A C 1
ATOM 695 O O . LYS A 1 88 ? 21.188 -3.667 -19.505 1.00 72.12 88 LYS A O 1
ATOM 700 N N . ALA A 1 89 ? 22.754 -2.422 -20.507 1.00 68.81 89 ALA A N 1
ATOM 701 C CA . ALA A 1 89 ? 22.537 -1.246 -19.663 1.00 68.81 89 ALA A CA 1
ATOM 702 C C . ALA A 1 89 ? 21.109 -0.677 -19.771 1.00 68.81 89 ALA A C 1
ATOM 704 O O . ALA A 1 89 ? 20.586 -0.149 -18.786 1.00 68.81 89 ALA A O 1
ATOM 705 N N . LEU A 1 90 ? 20.469 -0.772 -20.942 1.00 69.19 90 LEU A N 1
ATOM 706 C CA . LEU A 1 90 ? 19.074 -0.366 -21.125 1.00 69.19 90 LEU A CA 1
ATOM 707 C C . LEU A 1 90 ? 18.113 -1.318 -20.416 1.00 69.19 90 LEU A C 1
ATOM 709 O O . LEU A 1 90 ? 17.284 -0.870 -19.628 1.00 69.19 90 LEU A O 1
ATOM 713 N N . SER A 1 91 ? 18.270 -2.618 -20.669 1.00 73.88 91 SER A N 1
ATOM 714 C CA . SER A 1 91 ? 17.446 -3.675 -20.079 1.00 73.88 91 SER A CA 1
ATOM 715 C C . SER A 1 91 ? 17.540 -3.673 -18.551 1.00 73.88 91 SER A C 1
ATOM 717 O O . SER A 1 91 ? 16.523 -3.764 -17.859 1.00 73.88 91 SER A O 1
ATOM 719 N N . ASP A 1 92 ? 18.749 -3.514 -18.007 1.00 74.69 92 ASP A N 1
ATOM 720 C CA . ASP A 1 92 ? 18.990 -3.460 -16.564 1.00 74.69 92 ASP A CA 1
ATOM 721 C C . ASP A 1 92 ? 18.321 -2.226 -15.932 1.00 74.69 92 ASP A C 1
ATOM 723 O O . ASP A 1 92 ? 17.696 -2.327 -14.872 1.00 74.69 92 ASP A O 1
ATOM 727 N N . ASN A 1 93 ? 18.388 -1.061 -16.590 1.00 74.38 93 ASN A N 1
ATOM 728 C CA . ASN A 1 93 ? 17.719 0.150 -16.107 1.00 74.38 93 ASN A CA 1
ATOM 729 C C . ASN A 1 93 ? 16.195 0.047 -16.196 1.00 74.38 93 ASN A C 1
ATOM 731 O O . ASN A 1 93 ? 15.511 0.422 -15.247 1.00 74.38 93 ASN A O 1
ATOM 735 N N . GLU A 1 94 ? 15.648 -0.473 -17.295 1.00 74.00 94 GLU A N 1
ATOM 736 C CA . GLU A 1 94 ? 14.204 -0.659 -17.434 1.00 74.00 94 GLU A CA 1
ATOM 737 C C . GLU A 1 94 ? 13.664 -1.618 -16.369 1.00 74.00 94 GLU A C 1
ATOM 739 O O . GLU A 1 94 ? 12.679 -1.306 -15.695 1.00 74.00 94 GLU A O 1
ATOM 744 N N . THR A 1 95 ? 14.347 -2.745 -16.163 1.00 75.25 95 THR A N 1
ATOM 745 C CA . THR A 1 95 ? 14.000 -3.725 -15.127 1.00 75.25 95 THR A CA 1
ATOM 746 C C . THR A 1 95 ? 14.018 -3.083 -13.744 1.00 75.25 95 THR A C 1
ATOM 748 O O . THR A 1 95 ? 13.075 -3.237 -12.967 1.00 75.25 95 THR A O 1
ATOM 751 N N . ARG A 1 96 ? 15.057 -2.296 -13.445 1.00 74.50 96 ARG A N 1
ATOM 752 C CA . ARG A 1 96 ? 15.171 -1.571 -12.180 1.00 74.50 96 ARG A CA 1
ATOM 753 C C . ARG A 1 96 ? 14.040 -0.558 -11.986 1.00 74.50 96 ARG A C 1
ATOM 755 O O . ARG A 1 96 ? 13.447 -0.526 -10.914 1.00 74.50 96 ARG A O 1
ATOM 762 N N . TYR A 1 97 ? 13.698 0.232 -13.003 1.00 78.00 97 TYR A N 1
ATOM 763 C CA . TYR A 1 97 ? 12.610 1.210 -12.896 1.00 78.00 97 TYR A CA 1
ATOM 764 C C . TYR A 1 97 ? 11.232 0.560 -12.771 1.00 78.00 97 TYR A C 1
ATOM 766 O O . TYR A 1 97 ? 10.397 1.070 -12.025 1.00 78.00 97 TYR A O 1
ATOM 774 N N . LYS A 1 98 ? 10.989 -0.562 -13.462 1.00 75.56 98 LYS A N 1
ATOM 775 C CA . LYS A 1 98 ? 9.776 -1.369 -13.261 1.00 75.56 98 LYS A CA 1
ATOM 776 C C . LYS A 1 98 ? 9.701 -1.867 -11.818 1.00 75.56 98 LYS A C 1
ATOM 778 O O . LYS A 1 98 ? 8.700 -1.631 -11.154 1.00 75.56 98 LYS A O 1
ATOM 783 N N . SER A 1 99 ? 10.794 -2.429 -11.301 1.00 78.31 99 SER A N 1
ATOM 784 C CA . SER A 1 99 ? 10.869 -2.884 -9.910 1.00 78.31 99 SER A CA 1
ATOM 785 C C . SER A 1 99 ? 10.627 -1.758 -8.897 1.00 78.31 99 SER A C 1
ATOM 787 O O . SER A 1 99 ? 9.917 -1.966 -7.914 1.00 78.31 99 SER A O 1
ATOM 789 N N . ASP A 1 100 ? 11.203 -0.571 -9.107 1.00 74.94 100 ASP A N 1
ATOM 790 C CA . ASP A 1 100 ? 11.000 0.587 -8.227 1.00 74.94 100 ASP A CA 1
ATOM 791 C C . ASP A 1 100 ? 9.534 1.056 -8.250 1.00 74.94 100 ASP A C 1
ATOM 793 O O . ASP A 1 100 ? 8.970 1.408 -7.210 1.00 74.94 100 ASP A O 1
ATOM 797 N N . LEU A 1 101 ? 8.900 1.027 -9.426 1.00 74.00 101 LEU A N 1
ATOM 798 C CA . LEU A 1 101 ? 7.494 1.384 -9.605 1.00 74.00 101 LEU A CA 1
ATOM 799 C C . LEU A 1 101 ? 6.557 0.375 -8.931 1.00 74.00 101 LEU A C 1
ATOM 801 O O . LEU A 1 101 ? 5.647 0.784 -8.212 1.00 74.00 101 LEU A O 1
ATOM 805 N N . ASP A 1 102 ? 6.806 -0.922 -9.093 1.00 75.19 102 ASP A N 1
ATOM 806 C CA . ASP A 1 102 ? 6.019 -1.977 -8.448 1.00 75.19 102 ASP A CA 1
ATOM 807 C C . ASP A 1 102 ? 6.156 -1.916 -6.922 1.00 75.19 102 ASP A C 1
ATOM 809 O O . ASP A 1 102 ? 5.167 -2.006 -6.191 1.00 75.19 102 ASP A O 1
ATOM 813 N N . ALA A 1 103 ? 7.368 -1.672 -6.415 1.00 76.00 103 ALA A N 1
ATOM 814 C CA . ALA A 1 103 ? 7.597 -1.473 -4.989 1.00 76.00 103 ALA A CA 1
ATOM 815 C C . ALA A 1 103 ? 6.863 -0.231 -4.448 1.00 76.00 103 ALA A C 1
ATOM 817 O O . ALA A 1 103 ? 6.296 -0.282 -3.353 1.00 76.00 103 ALA A O 1
ATOM 818 N N . ALA A 1 104 ? 6.853 0.877 -5.198 1.00 71.75 104 ALA A N 1
ATOM 819 C CA . ALA A 1 104 ? 6.121 2.088 -4.826 1.00 71.75 104 ALA A CA 1
ATOM 820 C C . ALA A 1 104 ? 4.599 1.864 -4.828 1.00 71.75 104 ALA A C 1
ATOM 822 O O . ALA A 1 104 ? 3.931 2.244 -3.865 1.00 71.75 104 ALA A O 1
ATOM 823 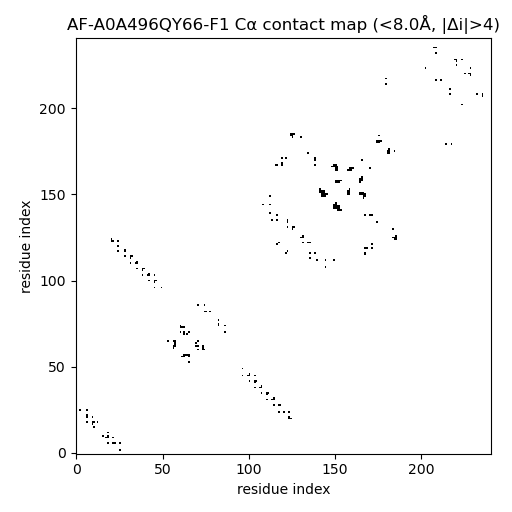N N . ASN A 1 105 ? 4.067 1.187 -5.850 1.00 74.25 105 ASN A N 1
ATOM 824 C CA . ASN A 1 105 ? 2.655 0.813 -5.939 1.00 74.25 105 ASN A CA 1
ATOM 825 C C . ASN A 1 105 ? 2.229 -0.072 -4.764 1.00 74.25 105 ASN A C 1
ATOM 827 O O . ASN A 1 105 ? 1.241 0.228 -4.100 1.00 74.25 105 ASN A O 1
ATOM 831 N N . ASN A 1 106 ? 3.004 -1.110 -4.440 1.00 77.31 106 ASN A N 1
ATOM 832 C CA . ASN A 1 106 ? 2.700 -2.002 -3.318 1.00 77.31 106 ASN A CA 1
ATOM 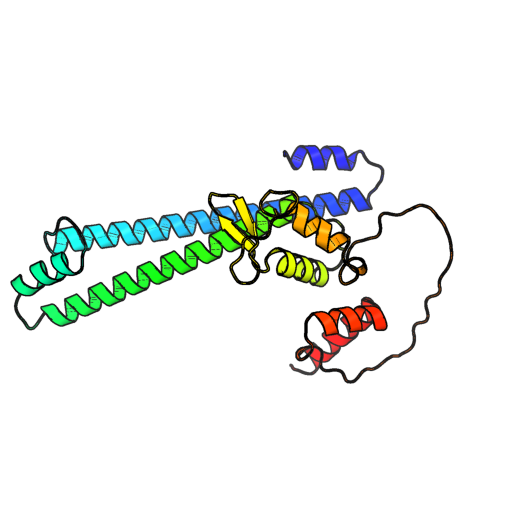833 C C . ASN A 1 106 ? 2.668 -1.260 -1.974 1.00 77.31 106 ASN A C 1
ATOM 835 O O . ASN A 1 106 ? 1.808 -1.526 -1.133 1.00 77.31 106 ASN A O 1
ATOM 839 N N . ARG A 1 107 ? 3.577 -0.296 -1.768 1.00 76.94 107 ARG A N 1
ATOM 840 C CA . ARG A 1 107 ? 3.568 0.552 -0.565 1.00 76.94 107 ARG A CA 1
ATOM 841 C C . ARG A 1 107 ? 2.337 1.451 -0.513 1.00 76.94 107 ARG A C 1
ATOM 843 O O . ARG A 1 107 ? 1.743 1.576 0.555 1.00 76.94 107 ARG A O 1
ATOM 850 N N . LEU A 1 108 ? 1.956 2.056 -1.640 1.00 78.00 108 LEU A N 1
ATOM 851 C CA . LEU A 1 108 ? 0.770 2.906 -1.722 1.00 78.00 108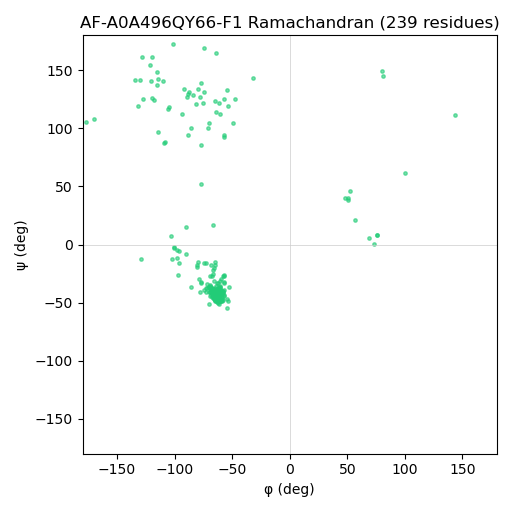 LEU A CA 1
ATOM 852 C C . LEU A 1 108 ? -0.501 2.107 -1.419 1.00 78.00 108 LEU A C 1
ATOM 854 O O . LEU A 1 108 ? -1.252 2.503 -0.534 1.00 78.00 108 LEU A O 1
ATOM 858 N N . LEU A 1 109 ? -0.685 0.955 -2.069 1.00 80.56 109 LEU A N 1
ATOM 859 C CA . LEU A 1 109 ? -1.831 0.071 -1.836 1.00 80.56 109 LEU A CA 1
ATOM 860 C C . LEU A 1 109 ? -1.917 -0.368 -0.369 1.00 80.56 109 LEU A C 1
ATOM 862 O O . LEU A 1 109 ? -2.993 -0.351 0.228 1.00 80.56 109 LEU A O 1
ATOM 866 N N . GLY A 1 110 ? -0.776 -0.700 0.246 1.00 80.81 110 GLY A N 1
ATOM 867 C CA . GLY A 1 110 ? -0.711 -1.010 1.674 1.00 80.81 110 GLY A CA 1
ATOM 868 C C . GLY A 1 110 ? -1.170 0.154 2.562 1.00 80.81 110 GLY A C 1
ATOM 869 O O . GLY A 1 110 ? -1.930 -0.063 3.505 1.00 80.81 110 GLY A O 1
ATOM 870 N N . GLY A 1 111 ? -0.755 1.383 2.238 1.00 80.75 111 GLY A N 1
ATOM 871 C CA . GLY A 1 111 ? -1.154 2.595 2.958 1.00 80.75 111 GLY A CA 1
ATOM 872 C C . GLY A 1 111 ? -2.625 2.983 2.758 1.00 80.75 111 GLY A C 1
ATOM 873 O O . GLY A 1 111 ? -3.281 3.429 3.698 1.00 80.75 111 GLY A O 1
ATOM 874 N N . GLU A 1 112 ? -3.174 2.788 1.559 1.00 80.88 112 GLU A N 1
ATOM 875 C CA . GLU A 1 112 ? -4.599 3.006 1.279 1.00 80.88 112 GLU A CA 1
ATOM 876 C C . GLU A 1 112 ? -5.479 2.021 2.052 1.00 80.88 112 GLU A C 1
ATOM 878 O O . GLU A 1 112 ? -6.489 2.415 2.644 1.00 80.88 112 GLU A O 1
ATOM 883 N N . LEU A 1 113 ? -5.059 0.755 2.106 1.00 84.94 113 LEU A N 1
ATOM 884 C CA . LEU A 1 113 ? -5.713 -0.281 2.895 1.00 84.94 113 LEU A CA 1
ATOM 885 C C . LEU A 1 113 ? -5.673 0.053 4.391 1.00 84.94 113 LEU A C 1
ATOM 887 O O . LEU A 1 113 ? -6.698 -0.038 5.064 1.00 84.94 113 LEU A O 1
ATOM 891 N N . ASP A 1 114 ? -4.525 0.510 4.899 1.00 83.94 114 ASP A N 1
ATOM 892 C CA . ASP A 1 114 ? -4.405 1.019 6.266 1.00 83.94 114 ASP A CA 1
ATOM 893 C C . ASP A 1 114 ? -5.415 2.133 6.538 1.00 83.94 114 ASP A C 1
ATOM 895 O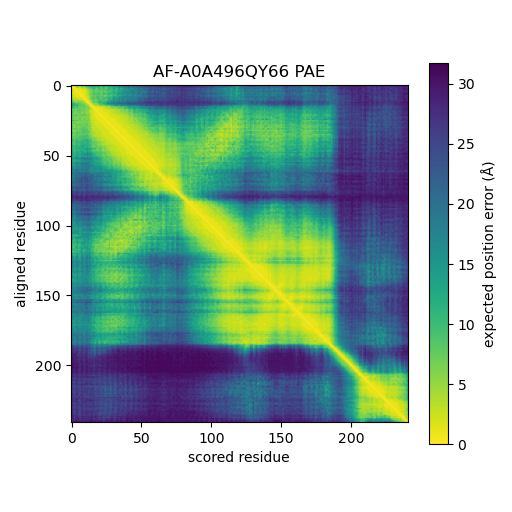 O . ASP A 1 114 ? -6.228 2.028 7.458 1.00 83.94 114 ASP A O 1
ATOM 899 N N . LEU A 1 115 ? -5.424 3.177 5.709 1.00 82.69 115 LEU A N 1
ATOM 900 C CA . LEU A 1 115 ? -6.328 4.312 5.875 1.00 82.69 115 LEU A CA 1
ATOM 901 C C . LEU A 1 115 ? -7.801 3.879 5.872 1.00 82.69 115 LEU A C 1
ATOM 903 O O . LEU A 1 115 ? -8.595 4.379 6.674 1.00 82.69 115 LEU A O 1
ATOM 907 N N . ALA A 1 116 ? -8.172 2.941 5.003 1.00 81.75 116 ALA A N 1
ATOM 908 C CA . ALA A 1 116 ? -9.517 2.384 4.968 1.00 81.75 116 ALA A CA 1
ATOM 909 C C . ALA A 1 116 ? -9.867 1.617 6.253 1.00 81.75 116 ALA A C 1
ATOM 911 O O . ALA A 1 116 ? -10.973 1.791 6.766 1.00 81.75 116 ALA A O 1
ATOM 912 N N . ILE A 1 117 ? -8.930 0.845 6.821 1.00 83.88 117 ILE A N 1
ATOM 913 C CA . ILE A 1 117 ? -9.124 0.160 8.110 1.00 83.88 117 ILE A CA 1
ATOM 914 C C . ILE A 1 117 ? -9.329 1.181 9.221 1.00 83.88 117 ILE A C 1
ATOM 916 O O . ILE A 1 117 ? -10.298 1.065 9.975 1.00 83.88 117 ILE A O 1
ATOM 920 N N . TYR A 1 118 ? -8.491 2.217 9.292 1.00 81.06 118 TYR A N 1
ATOM 921 C CA . TYR A 1 118 ? -8.678 3.287 10.269 1.00 81.06 118 TYR A CA 1
ATOM 922 C C . TYR A 1 118 ? -10.066 3.927 10.112 1.00 81.06 118 TYR A C 1
ATOM 924 O O . TYR A 1 118 ? -10.787 4.044 11.096 1.00 81.06 118 TYR A O 1
ATOM 932 N N . ARG A 1 119 ? -10.540 4.225 8.896 1.00 79.50 119 ARG A N 1
ATOM 933 C CA . ARG A 1 119 ? -11.883 4.813 8.686 1.00 79.50 119 ARG A CA 1
ATOM 934 C C . ARG A 1 119 ? -13.044 3.997 9.258 1.00 79.50 119 ARG A C 1
ATOM 936 O O . ARG A 1 119 ? -14.060 4.593 9.601 1.00 79.50 119 ARG A O 1
ATOM 943 N N . THR A 1 120 ? -12.912 2.678 9.396 1.00 79.44 120 THR A N 1
ATOM 944 C CA . THR A 1 120 ? -13.962 1.850 10.020 1.00 79.44 120 THR A CA 1
ATOM 945 C C . THR A 1 120 ? -14.134 2.113 11.522 1.00 79.44 120 THR A C 1
ATOM 947 O O . THR A 1 120 ? -15.132 1.704 12.110 1.00 79.44 120 THR A O 1
ATOM 950 N N . GLY A 1 121 ? -13.148 2.736 12.178 1.00 74.94 121 GLY A N 1
ATOM 951 C CA . GLY A 1 121 ? -13.135 2.936 13.629 1.00 74.94 121 GLY A CA 1
ATOM 952 C C . GLY A 1 121 ? -12.960 1.644 14.438 1.00 74.94 121 GLY A C 1
ATOM 953 O O . GLY A 1 121 ? -13.007 1.679 15.667 1.00 74.94 121 GLY A O 1
ATOM 954 N N . VAL A 1 122 ? -12.730 0.496 13.786 1.00 80.62 122 VAL A N 1
ATOM 955 C CA . VAL A 1 122 ? -12.603 -0.822 14.434 1.00 80.62 122 VAL A CA 1
ATOM 956 C C . VAL A 1 122 ? -11.497 -0.859 15.496 1.00 80.62 122 VAL A C 1
ATOM 958 O O . VAL A 1 122 ? -11.656 -1.516 16.521 1.00 80.62 122 VAL A O 1
ATOM 961 N N . LEU A 1 123 ? -10.421 -0.093 15.290 1.00 81.38 123 LEU A N 1
ATOM 962 C CA . LEU A 1 123 ? -9.263 -0.022 16.185 1.00 81.38 123 LEU A CA 1
ATOM 963 C C . LEU A 1 123 ? -9.483 0.872 17.416 1.00 81.38 123 LEU A C 1
ATOM 965 O O . LEU A 1 123 ? -8.700 0.800 18.361 1.00 81.38 123 LEU A O 1
ATOM 969 N N . GLY A 1 124 ? -10.523 1.715 17.420 1.00 73.50 124 GLY A N 1
ATOM 970 C CA . GLY A 1 124 ? -10.789 2.661 18.511 1.00 73.50 124 GLY A CA 1
ATOM 971 C C . GLY A 1 124 ? -11.185 1.984 19.826 1.00 73.50 124 GLY A C 1
ATOM 972 O O . GLY A 1 124 ? -10.910 2.516 20.893 1.00 73.50 124 GLY A O 1
ATOM 973 N N . GLY A 1 125 ? -11.768 0.784 19.754 1.00 71.50 125 GLY A N 1
ATOM 974 C CA . GLY A 1 125 ? -12.172 -0.012 20.919 1.00 71.50 125 GLY A CA 1
ATOM 975 C C . GLY A 1 125 ? -11.101 -0.974 21.442 1.00 71.50 125 GLY A C 1
ATOM 976 O O . GLY A 1 125 ? -11.446 -1.909 22.162 1.00 71.50 125 GLY A O 1
ATOM 977 N N . ILE A 1 126 ? -9.838 -0.803 21.039 1.00 78.06 126 ILE A N 1
ATOM 978 C CA . ILE A 1 126 ? -8.717 -1.678 21.400 1.00 78.06 126 ILE A CA 1
ATOM 979 C C . ILE A 1 126 ? -7.671 -0.853 22.152 1.00 78.06 126 ILE A C 1
ATOM 981 O O . ILE A 1 126 ? -7.181 0.147 21.632 1.00 78.06 126 ILE A O 1
ATOM 985 N N . ASP A 1 127 ? -7.279 -1.290 23.346 1.00 70.81 127 ASP A N 1
ATOM 986 C CA . ASP A 1 127 ? -6.342 -0.525 24.184 1.00 70.81 127 ASP A CA 1
ATOM 987 C C . ASP A 1 127 ? -4.871 -0.795 23.863 1.00 70.81 127 ASP A C 1
ATOM 989 O O . ASP A 1 127 ? -4.032 0.101 23.925 1.00 70.81 127 ASP A O 1
ATOM 993 N N . SER A 1 128 ? -4.538 -2.039 23.523 1.00 77.44 128 SER A N 1
ATOM 994 C CA . SER A 1 128 ? -3.154 -2.462 23.310 1.00 77.44 128 SER A CA 1
ATOM 995 C C . SER A 1 128 ? -2.720 -2.232 21.868 1.00 77.44 128 SER A C 1
ATOM 997 O O . SER A 1 128 ? -3.381 -2.709 20.946 1.00 77.44 128 SER A O 1
ATOM 999 N N . GLN A 1 129 ? -1.567 -1.585 21.663 1.00 73.31 129 GLN A N 1
ATOM 1000 C CA . GLN A 1 129 ? -0.984 -1.423 20.327 1.00 73.31 129 GLN A CA 1
ATOM 1001 C C . GLN A 1 129 ? -0.717 -2.776 19.654 1.00 73.31 129 GLN A C 1
ATOM 1003 O O . GLN A 1 129 ? -1.068 -2.957 18.498 1.00 73.31 129 GLN A O 1
ATOM 1008 N N . VAL A 1 130 ? -0.223 -3.766 20.404 1.00 74.44 130 VAL A N 1
ATOM 1009 C CA . VAL A 1 130 ? -0.000 -5.129 19.885 1.00 74.44 130 VAL A CA 1
ATOM 1010 C C . VAL A 1 130 ? -1.308 -5.757 19.397 1.00 74.44 130 VAL A C 1
ATOM 1012 O O . VAL A 1 130 ? -1.334 -6.470 18.398 1.00 74.44 130 VAL A O 1
ATOM 1015 N N . ALA A 1 131 ? -2.412 -5.487 20.094 1.00 75.12 131 ALA A N 1
ATOM 1016 C CA . ALA A 1 131 ? -3.714 -6.007 19.708 1.00 75.12 131 ALA A CA 1
ATOM 1017 C C . ALA A 1 131 ? -4.317 -5.237 18.518 1.00 75.12 131 ALA A C 1
ATOM 1019 O O . ALA A 1 131 ? -4.963 -5.846 17.667 1.00 75.12 131 ALA A O 1
ATOM 1020 N N . LYS A 1 132 ? -4.047 -3.927 18.403 1.00 77.88 132 LYS A N 1
ATOM 1021 C CA . LYS A 1 132 ? -4.360 -3.140 17.199 1.00 77.88 132 LYS A CA 1
ATOM 1022 C C . LYS A 1 132 ? -3.610 -3.679 15.986 1.00 77.88 132 LYS A C 1
ATOM 1024 O O . LYS A 1 132 ? -4.237 -3.885 14.954 1.00 77.88 132 LYS A O 1
ATOM 1029 N N . ASP A 1 133 ? -2.318 -3.969 16.129 1.00 78.12 133 ASP A N 1
ATOM 1030 C CA . ASP A 1 133 ? -1.487 -4.522 15.056 1.00 78.12 133 ASP A CA 1
ATOM 1031 C C . ASP A 1 133 ? -1.996 -5.905 14.612 1.00 78.12 133 ASP A C 1
ATOM 1033 O O . ASP A 1 133 ? -2.034 -6.203 13.419 1.00 78.12 133 ASP A O 1
ATOM 1037 N N . LEU A 1 134 ? -2.461 -6.730 15.559 1.00 79.69 134 LEU A N 1
ATOM 1038 C CA . LEU A 1 134 ? -3.064 -8.035 15.272 1.00 79.69 134 LEU A CA 1
ATOM 1039 C C . LEU A 1 134 ? -4.373 -7.904 14.476 1.00 79.69 134 LEU A C 1
ATOM 1041 O O . LEU A 1 134 ? -4.551 -8.584 13.467 1.00 79.69 134 LEU A O 1
ATOM 1045 N N . VAL A 1 135 ? -5.276 -7.016 14.901 1.00 84.19 135 VAL A N 1
ATOM 1046 C CA . VAL A 1 135 ? -6.538 -6.763 14.185 1.00 84.19 135 VAL A CA 1
ATOM 1047 C C . VAL A 1 135 ? -6.273 -6.152 12.810 1.00 84.19 135 VAL A C 1
ATOM 1049 O O . VAL A 1 135 ? -6.919 -6.537 11.839 1.00 84.19 135 VAL A O 1
ATOM 1052 N N . LEU A 1 136 ? -5.292 -5.254 12.699 1.00 84.75 136 LEU A N 1
ATOM 1053 C CA . LEU A 1 136 ? -4.866 -4.674 11.430 1.00 84.75 136 LEU A CA 1
ATOM 1054 C C . LEU A 1 136 ? -4.364 -5.756 10.465 1.00 84.75 136 LEU A C 1
ATOM 1056 O O . LEU A 1 136 ? -4.813 -5.810 9.324 1.00 84.75 136 LEU A O 1
ATOM 1060 N N . ALA A 1 137 ? -3.479 -6.647 10.920 1.00 84.31 137 ALA A N 1
ATOM 1061 C CA . ALA A 1 137 ? -2.964 -7.745 10.103 1.00 84.31 137 ALA A CA 1
ATOM 1062 C C . ALA A 1 137 ? -4.083 -8.685 9.627 1.00 84.31 137 ALA A C 1
ATOM 1064 O O . ALA A 1 137 ? -4.111 -9.077 8.461 1.00 84.31 137 ALA A O 1
ATOM 1065 N N . GLU A 1 138 ? -5.040 -9.000 10.499 1.00 86.81 138 GLU A N 1
ATOM 1066 C CA . GLU A 1 138 ? -6.158 -9.882 10.166 1.00 86.81 138 GLU A CA 1
ATOM 1067 C C . GLU A 1 138 ? -7.152 -9.234 9.186 1.00 86.81 138 GLU A C 1
ATOM 1069 O O . GLU A 1 138 ? -7.657 -9.896 8.278 1.00 86.81 138 GLU A O 1
ATOM 1074 N N . LEU A 1 139 ? -7.385 -7.924 9.307 1.00 88.25 139 LEU A N 1
ATOM 1075 C CA . LEU A 1 139 ? -8.199 -7.153 8.361 1.00 88.25 139 LEU A CA 1
ATOM 1076 C C . LEU A 1 139 ? -7.540 -6.986 6.993 1.00 88.25 139 LEU A C 1
ATOM 1078 O O . LEU A 1 139 ? -8.252 -6.843 5.999 1.00 88.25 139 LEU A O 1
ATOM 1082 N N . LYS A 1 140 ? -6.206 -7.010 6.940 1.00 88.56 140 LYS A N 1
ATOM 1083 C CA . LYS A 1 140 ? -5.433 -6.995 5.692 1.00 88.56 140 LYS A CA 1
ATOM 1084 C C . LYS A 1 140 ? -5.341 -8.365 5.029 1.00 88.56 140 LYS A C 1
ATOM 1086 O O . LYS A 1 140 ? -5.017 -8.444 3.845 1.00 88.56 140 LYS A O 1
ATOM 1091 N N . ARG A 1 141 ? -5.587 -9.450 5.768 1.00 86.75 141 ARG A N 1
ATOM 1092 C CA . ARG A 1 141 ? -5.421 -10.808 5.249 1.00 86.75 141 ARG A CA 1
ATOM 1093 C C . ARG A 1 141 ? -6.365 -11.045 4.070 1.00 86.75 141 ARG A C 1
ATOM 1095 O O . ARG A 1 141 ? -7.582 -10.944 4.213 1.00 86.75 141 ARG A O 1
ATOM 1102 N N . ASN A 1 142 ? -5.774 -11.385 2.927 1.00 87.44 142 ASN A N 1
ATOM 1103 C CA . ASN A 1 142 ? -6.437 -11.592 1.637 1.00 87.44 142 ASN A CA 1
ATOM 1104 C C . ASN A 1 142 ? -7.258 -10.393 1.127 1.00 87.44 142 ASN A C 1
ATOM 1106 O O . ASN A 1 142 ? -8.160 -10.575 0.308 1.00 87.44 142 ASN A O 1
ATOM 1110 N N . ALA A 1 143 ? -6.976 -9.185 1.618 1.00 87.06 143 ALA A N 1
ATOM 1111 C CA . ALA A 1 143 ? -7.591 -7.969 1.112 1.00 87.06 143 ALA A CA 1
ATOM 1112 C C . ALA A 1 143 ? -6.895 -7.531 -0.184 1.00 87.06 143 ALA A C 1
ATOM 1114 O O . ALA A 1 143 ? -5.666 -7.479 -0.253 1.00 87.06 143 ALA A O 1
ATOM 1115 N N . VAL A 1 144 ? -7.686 -7.178 -1.192 1.00 83.94 144 VAL A N 1
ATOM 1116 C CA . VAL A 1 144 ? -7.226 -6.652 -2.481 1.00 83.94 144 VAL A CA 1
ATOM 1117 C C . VAL A 1 144 ? -8.010 -5.380 -2.785 1.00 83.94 144 VAL A C 1
ATOM 1119 O O . VAL A 1 144 ? -9.198 -5.293 -2.480 1.00 83.94 144 VAL A O 1
ATOM 1122 N N . ILE A 1 145 ? -7.352 -4.376 -3.362 1.00 80.44 145 ILE A N 1
ATOM 1123 C CA . ILE A 1 145 ? -8.024 -3.171 -3.854 1.00 80.44 145 ILE A CA 1
ATOM 1124 C C . ILE A 1 145 ? -8.335 -3.378 -5.337 1.00 80.44 145 ILE A C 1
ATOM 1126 O O . ILE A 1 145 ? -7.429 -3.405 -6.164 1.00 80.44 145 ILE A O 1
ATOM 1130 N N . GLU A 1 146 ? -9.617 -3.487 -5.673 1.00 80.69 146 GLU A N 1
ATOM 1131 C CA . GLU A 1 146 ? -10.111 -3.565 -7.047 1.00 80.69 146 GLU A CA 1
ATOM 1132 C C . GLU A 1 146 ? -11.011 -2.369 -7.344 1.00 80.69 146 GLU A C 1
ATOM 1134 O O . GLU A 1 146 ? -11.983 -2.110 -6.633 1.00 80.69 146 GLU A O 1
ATOM 1139 N N . ASN A 1 147 ? -10.689 -1.611 -8.397 1.00 74.19 147 ASN A N 1
ATOM 1140 C CA . ASN A 1 147 ? -11.454 -0.428 -8.813 1.00 74.19 147 ASN A CA 1
ATOM 1141 C C . ASN A 1 147 ? -11.721 0.567 -7.662 1.00 74.19 147 ASN A C 1
ATOM 1143 O O . ASN A 1 147 ? -12.806 1.136 -7.547 1.00 74.19 147 ASN A O 1
ATOM 1147 N N . GLY A 1 148 ? -10.738 0.746 -6.772 1.00 65.94 148 GLY A N 1
ATOM 1148 C CA . GLY A 1 148 ? -10.844 1.630 -5.606 1.00 65.94 148 GLY A CA 1
ATOM 1149 C C . GLY A 1 148 ? -11.687 1.079 -4.450 1.00 65.94 148 GLY A C 1
ATOM 1150 O O . GLY A 1 148 ? -11.947 1.805 -3.492 1.00 65.94 148 GLY A O 1
ATOM 1151 N N . THR A 1 149 ? -12.105 -0.188 -4.513 1.00 78.19 149 THR A N 1
ATOM 1152 C CA . THR A 1 149 ? -12.866 -0.867 -3.458 1.00 78.19 149 THR A CA 1
ATOM 1153 C C . THR A 1 149 ? -12.048 -2.010 -2.873 1.00 78.19 149 THR A C 1
ATOM 1155 O O . THR A 1 149 ? -11.414 -2.764 -3.602 1.00 78.19 149 THR A O 1
ATOM 1158 N N . ILE A 1 150 ? -12.066 -2.154 -1.548 1.00 85.25 150 ILE A N 1
ATOM 1159 C CA . ILE A 1 150 ? -11.425 -3.287 -0.877 1.00 85.25 150 ILE A CA 1
ATOM 1160 C C . ILE A 1 150 ? -12.362 -4.486 -0.939 1.00 85.25 150 ILE A C 1
ATOM 1162 O O . ILE A 1 150 ? -13.478 -4.428 -0.419 1.00 85.25 150 ILE A O 1
ATOM 1166 N N . VAL A 1 151 ? -11.874 -5.558 -1.548 1.00 88.75 151 VAL A N 1
ATOM 1167 C CA . VAL A 1 151 ? -12.525 -6.861 -1.655 1.00 88.75 151 VAL A CA 1
ATOM 1168 C C . VAL A 1 151 ? -11.653 -7.930 -1.002 1.00 88.75 151 VAL A C 1
ATOM 1170 O O . VAL A 1 151 ? -10.459 -7.725 -0.782 1.00 88.75 151 VAL A O 1
ATOM 1173 N N . TYR A 1 152 ? -12.249 -9.071 -0.669 1.00 91.00 152 TYR A N 1
ATOM 1174 C CA . TYR A 1 152 ? -11.552 -10.175 -0.013 1.00 91.00 152 TYR A CA 1
ATOM 1175 C C . TYR A 1 152 ? -11.627 -11.434 -0.852 1.00 91.00 152 TYR A C 1
ATOM 1177 O O . TYR A 1 152 ? -12.688 -11.758 -1.378 1.00 91.00 152 TYR A O 1
ATOM 1185 N N . TYR A 1 153 ? -10.525 -12.174 -0.891 1.00 88.75 153 TYR A N 1
ATOM 1186 C CA . TYR A 1 153 ? -10.454 -13.474 -1.547 1.00 88.75 153 TYR A CA 1
ATOM 1187 C C . TYR A 1 153 ? -10.196 -14.601 -0.539 1.00 88.75 153 TYR A C 1
ATOM 1189 O O . TYR A 1 153 ? -9.522 -14.418 0.478 1.00 88.75 153 TYR A O 1
ATOM 1197 N N . ASP A 1 154 ? -10.722 -15.787 -0.815 1.00 89.94 154 ASP A N 1
ATOM 1198 C CA . ASP A 1 154 ? -10.376 -17.021 -0.116 1.00 89.94 154 ASP A CA 1
ATOM 1199 C C . ASP A 1 154 ? -10.086 -18.105 -1.152 1.00 89.94 154 ASP A C 1
ATOM 1201 O O . ASP A 1 154 ? -10.925 -18.396 -1.994 1.00 89.94 154 ASP A O 1
ATOM 1205 N N . ASN A 1 155 ? -8.868 -18.651 -1.152 1.00 84.94 155 ASN A N 1
ATOM 1206 C CA . ASN A 1 155 ? -8.396 -19.610 -2.163 1.00 84.94 155 ASN A CA 1
ATOM 1207 C C . ASN A 1 155 ? -8.675 -19.192 -3.629 1.00 84.94 155 ASN A C 1
ATOM 1209 O O . ASN A 1 155 ? -8.990 -20.035 -4.461 1.00 84.94 155 ASN A O 1
ATOM 1213 N N . ASN A 1 156 ? -8.500 -17.900 -3.942 1.00 81.06 156 ASN A N 1
ATOM 1214 C CA . ASN A 1 156 ? -8.802 -17.240 -5.228 1.00 81.06 156 ASN A CA 1
ATOM 1215 C C . ASN A 1 156 ? -10.288 -17.015 -5.551 1.00 81.06 156 ASN A C 1
ATOM 1217 O O . ASN A 1 156 ? -10.581 -16.395 -6.572 1.00 81.06 156 ASN A O 1
ATOM 1221 N N . ASP A 1 157 ? -11.212 -17.407 -4.676 1.00 88.06 157 ASP A N 1
ATOM 1222 C CA . ASP A 1 157 ? -12.631 -17.095 -4.826 1.00 88.06 157 ASP A CA 1
ATOM 1223 C C . ASP A 1 157 ? -12.986 -15.796 -4.095 1.00 88.06 157 ASP A C 1
ATOM 1225 O O . ASP A 1 157 ? -12.582 -15.567 -2.951 1.00 88.06 157 ASP A O 1
ATOM 1229 N N . LEU A 1 158 ? -13.745 -14.921 -4.762 1.00 89.94 158 LEU A N 1
ATOM 1230 C CA . LEU A 1 158 ? -14.222 -13.672 -4.173 1.00 89.94 158 LEU A CA 1
ATOM 1231 C C . LEU A 1 158 ? -15.188 -13.982 -3.025 1.00 89.94 158 LEU A C 1
ATOM 1233 O O . LEU A 1 158 ? -16.218 -14.634 -3.212 1.00 89.94 158 LEU A O 1
ATOM 1237 N N . VAL A 1 159 ? -14.886 -13.476 -1.834 1.00 91.62 159 VAL A N 1
ATOM 1238 C CA . VAL A 1 159 ? -15.729 -13.676 -0.657 1.00 91.62 159 VAL A CA 1
ATOM 1239 C C . VAL A 1 159 ? -16.957 -12.780 -0.767 1.00 91.62 159 VAL A C 1
ATOM 1241 O O . VAL A 1 159 ? -16.845 -11.556 -0.839 1.00 91.62 159 VAL A O 1
ATOM 1244 N N . MET A 1 160 ? -18.138 -13.394 -0.736 1.00 90.69 160 MET A N 1
ATOM 1245 C CA . MET A 1 160 ? -19.425 -12.705 -0.828 1.00 90.69 160 MET A CA 1
ATOM 1246 C C . MET A 1 160 ? -20.160 -12.750 0.516 1.00 90.69 160 MET A C 1
ATOM 1248 O O . MET A 1 160 ? -20.184 -13.781 1.188 1.00 90.69 160 MET A O 1
ATOM 1252 N N . LYS A 1 161 ? -20.813 -11.649 0.886 1.00 86.81 161 LYS A N 1
ATOM 1253 C CA . LYS A 1 161 ? -21.758 -11.553 2.004 1.00 86.81 161 LYS A CA 1
ATOM 1254 C C . LYS A 1 161 ? -23.052 -10.934 1.485 1.00 86.81 161 LYS A C 1
ATOM 1256 O O . LYS A 1 161 ? -23.027 -9.885 0.848 1.00 86.81 161 LYS A O 1
ATOM 1261 N N . ASP A 1 162 ? -24.172 -11.622 1.693 1.00 87.94 162 ASP A N 1
ATOM 1262 C CA . ASP A 1 162 ? -25.507 -11.181 1.257 1.00 87.94 162 ASP A CA 1
ATOM 1263 C C . ASP A 1 162 ? -25.576 -10.775 -0.231 1.00 87.94 162 ASP A C 1
ATOM 1265 O O . ASP A 1 162 ? -26.200 -9.785 -0.614 1.00 87.94 162 ASP A O 1
ATOM 1269 N N . GLY A 1 163 ? -24.891 -11.539 -1.091 1.00 85.31 163 GLY A N 1
ATOM 1270 C CA . GLY A 1 163 ? -24.862 -11.309 -2.539 1.00 85.31 163 GLY A CA 1
ATOM 1271 C C . GLY A 1 163 ? -23.976 -10.145 -3.000 1.00 85.31 163 GLY A C 1
ATOM 1272 O O . GLY A 1 163 ? -24.000 -9.808 -4.182 1.00 85.31 163 GLY A O 1
ATOM 1273 N N . LYS A 1 164 ? -23.182 -9.538 -2.110 1.00 89.81 164 LYS A N 1
ATOM 1274 C CA . LYS A 1 164 ? -22.208 -8.483 -2.435 1.00 89.81 164 LYS A CA 1
ATOM 1275 C C . LYS A 1 164 ? -20.794 -8.899 -2.023 1.00 89.81 164 LYS A C 1
ATOM 1277 O O . LYS A 1 164 ? -20.664 -9.683 -1.085 1.00 89.81 164 LYS A O 1
ATOM 1282 N N . PRO A 1 165 ? -19.738 -8.368 -2.667 1.00 90.19 165 PRO A N 1
ATOM 1283 C CA . PRO A 1 165 ? -18.373 -8.576 -2.200 1.00 90.19 165 PRO A CA 1
ATOM 1284 C C . PRO A 1 165 ? -18.244 -8.144 -0.740 1.00 90.19 165 PRO A C 1
ATOM 1286 O O . PRO A 1 165 ? -18.716 -7.066 -0.364 1.00 90.19 165 PRO A O 1
ATOM 1289 N N . LEU A 1 166 ? -17.624 -8.993 0.079 1.00 90.44 166 LEU A N 1
ATOM 1290 C CA . LEU A 1 166 ? -17.326 -8.673 1.466 1.00 90.44 166 LEU A CA 1
ATOM 1291 C C . LEU A 1 166 ? -16.480 -7.399 1.485 1.00 90.44 166 LEU A C 1
ATOM 1293 O O . LEU A 1 166 ? -15.442 -7.335 0.831 1.00 90.44 166 LEU A O 1
ATOM 1297 N N . ASN A 1 167 ? -16.920 -6.391 2.229 1.00 87.8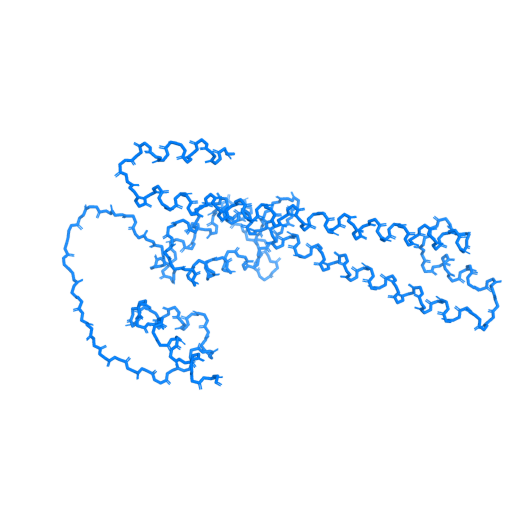8 167 ASN A N 1
ATOM 1298 C CA . ASN A 1 167 ? -16.149 -5.169 2.415 1.00 87.88 167 ASN A CA 1
ATOM 1299 C C . ASN A 1 167 ? -15.444 -5.170 3.779 1.00 87.88 167 ASN A C 1
ATOM 1301 O O . ASN A 1 167 ? -15.647 -6.031 4.639 1.00 87.88 167 ASN A O 1
ATOM 1305 N N . ILE A 1 168 ? -14.598 -4.167 3.979 1.00 88.38 168 ILE A N 1
ATOM 1306 C CA . ILE A 1 168 ? -13.782 -4.022 5.183 1.00 88.38 168 ILE A CA 1
ATOM 1307 C C . ILE A 1 168 ? -14.599 -3.839 6.470 1.00 88.38 168 ILE A C 1
ATOM 1309 O O . ILE A 1 168 ? -14.192 -4.323 7.526 1.00 88.38 168 ILE A O 1
ATOM 1313 N N . SER A 1 169 ? -15.761 -3.187 6.391 1.00 86.25 169 SER A N 1
ATOM 1314 C CA . SER A 1 169 ? -16.655 -3.001 7.536 1.00 86.25 169 SER A CA 1
ATOM 1315 C C . SER A 1 169 ? -17.278 -4.330 7.951 1.00 86.25 169 SER A C 1
ATOM 1317 O O . SER A 1 169 ? -17.259 -4.673 9.130 1.00 86.25 169 SER A O 1
ATOM 1319 N N . ASP A 1 170 ? -17.734 -5.127 6.984 1.00 88.75 170 ASP A N 1
ATOM 1320 C CA . ASP A 1 170 ? -18.273 -6.463 7.240 1.00 88.75 170 ASP A CA 1
ATOM 1321 C C . ASP A 1 170 ? -17.225 -7.398 7.851 1.00 88.75 170 ASP A C 1
ATOM 1323 O O . ASP A 1 170 ? -17.517 -8.149 8.785 1.00 88.75 170 ASP A O 1
ATOM 1327 N N . ARG A 1 171 ? -15.985 -7.339 7.349 1.00 88.31 171 ARG A N 1
ATOM 1328 C CA . ARG A 1 171 ? -14.849 -8.091 7.900 1.00 88.31 171 ARG A CA 1
ATOM 1329 C C . ARG A 1 171 ? -14.550 -7.666 9.344 1.00 88.31 171 ARG A C 1
ATOM 1331 O O . ARG A 1 171 ? -14.336 -8.518 10.205 1.00 88.31 171 ARG A O 1
ATOM 1338 N N . ALA A 1 172 ? -14.569 -6.362 9.619 1.00 87.19 172 ALA A N 1
ATOM 1339 C CA . ALA A 1 172 ? -14.359 -5.795 10.950 1.00 87.19 172 ALA A CA 1
ATOM 1340 C C . ALA A 1 172 ? -15.445 -6.205 11.953 1.00 87.19 172 ALA A C 1
ATOM 1342 O O . ALA A 1 172 ? -15.134 -6.531 13.100 1.00 87.19 172 ALA A O 1
ATOM 1343 N N . GLU A 1 173 ? -16.708 -6.233 11.535 1.00 86.38 173 GLU A N 1
ATOM 1344 C CA . GLU A 1 173 ? -17.809 -6.754 12.352 1.00 86.38 173 GLU A CA 1
ATOM 1345 C C . GLU A 1 173 ? -17.673 -8.258 12.615 1.00 86.38 173 GLU A C 1
ATOM 1347 O O . GLU A 1 173 ? -17.886 -8.713 13.743 1.00 86.38 173 GLU A O 1
ATOM 1352 N N . GLY A 1 174 ? -17.250 -9.024 11.606 1.00 84.69 174 GLY A N 1
ATOM 1353 C CA . GLY A 1 174 ? -16.932 -10.444 11.752 1.00 84.69 174 GLY A CA 1
ATOM 1354 C C . GLY A 1 174 ? -15.843 -10.697 12.799 1.00 84.69 174 GLY A C 1
ATOM 1355 O O . GLY A 1 174 ? -15.975 -11.595 13.623 1.00 84.69 174 GLY A O 1
ATOM 1356 N N . LEU A 1 175 ? -14.800 -9.863 12.844 1.00 85.94 175 LEU A N 1
ATOM 1357 C CA . LEU A 1 175 ? -13.759 -9.971 13.872 1.00 85.94 175 LEU A CA 1
ATOM 1358 C C . LEU A 1 175 ? -14.261 -9.611 15.269 1.00 85.94 175 LEU A C 1
ATOM 1360 O O . LEU A 1 175 ? -13.941 -10.313 16.224 1.00 85.94 175 LEU A O 1
ATOM 1364 N N . LYS A 1 176 ? -15.085 -8.567 15.395 1.00 83.12 176 LYS A N 1
ATOM 1365 C CA . LYS A 1 176 ? -15.699 -8.186 16.679 1.00 83.12 176 LYS A CA 1
ATOM 1366 C C . LYS A 1 176 ? -16.587 -9.283 17.266 1.00 83.12 176 LYS A C 1
ATOM 1368 O O . LYS A 1 176 ? -16.712 -9.369 18.482 1.00 83.12 176 LYS A O 1
ATOM 1373 N N . SER A 1 177 ? -17.214 -10.086 16.408 1.00 82.81 177 SER A N 1
ATOM 1374 C CA . SER A 1 177 ? -18.121 -11.174 16.790 1.00 82.81 177 SER A CA 1
ATOM 1375 C C . SER A 1 177 ? -17.462 -12.559 16.806 1.00 82.81 177 SER A C 1
ATOM 1377 O O . SER A 1 177 ? -18.095 -13.533 17.212 1.00 82.81 177 SER A O 1
ATOM 1379 N N . SER A 1 178 ? -16.195 -12.664 16.396 1.00 81.31 178 SER A N 1
ATOM 1380 C CA . SER A 1 178 ? -15.451 -13.922 16.402 1.00 81.31 178 SER A CA 1
ATOM 1381 C C . SER A 1 178 ? -15.037 -14.306 17.820 1.00 81.31 178 SER A C 1
ATOM 1383 O O . SER A 1 178 ? -14.422 -13.508 18.526 1.00 81.31 178 SER A O 1
ATOM 1385 N N . GLN A 1 179 ? -15.284 -15.557 18.216 1.00 75.06 179 GLN A N 1
ATOM 1386 C CA . GLN A 1 179 ? -14.861 -16.086 19.521 1.00 75.06 179 GLN A CA 1
ATOM 1387 C C . GLN A 1 179 ? -13.346 -15.984 19.750 1.00 75.06 179 GLN A C 1
ATOM 1389 O O . GLN A 1 179 ? -12.901 -15.869 20.895 1.00 75.06 179 GLN A O 1
ATOM 1394 N N . ASP A 1 180 ? -12.565 -15.995 18.669 1.00 75.19 180 ASP A N 1
ATOM 1395 C CA . ASP A 1 180 ? -11.106 -15.927 18.716 1.00 75.19 180 ASP A CA 1
ATOM 1396 C C . ASP A 1 180 ? -10.576 -14.503 18.913 1.00 75.19 180 ASP A C 1
ATOM 1398 O O . ASP A 1 180 ? -9.423 -14.342 19.296 1.00 75.19 180 ASP A O 1
ATOM 1402 N N . TYR A 1 181 ? -11.390 -13.470 18.669 1.00 76.31 181 TYR A N 1
ATOM 1403 C CA . TYR A 1 181 ? -10.945 -12.070 18.682 1.00 76.31 181 TYR A CA 1
ATOM 1404 C C . TYR A 1 181 ? -11.821 -11.148 19.545 1.00 76.31 181 TYR A C 1
ATOM 1406 O O . TYR A 1 181 ? -11.381 -10.049 19.875 1.00 76.31 181 TYR A O 1
ATOM 1414 N N . GLU A 1 182 ? -13.010 -11.580 19.984 1.00 79.38 182 GLU A N 1
ATOM 1415 C CA . GLU A 1 182 ? -13.950 -10.784 20.796 1.00 79.38 182 GLU A CA 1
ATOM 1416 C C . GLU A 1 182 ? -13.277 -10.190 22.045 1.00 79.38 182 GLU A C 1
ATOM 1418 O O . GLU A 1 182 ? -13.546 -9.051 22.413 1.00 79.38 182 GLU A O 1
ATOM 1423 N N . PHE A 1 183 ? -12.356 -10.929 22.675 1.00 74.38 183 PHE A N 1
ATOM 1424 C CA . PHE A 1 183 ? -11.668 -10.504 23.900 1.00 74.38 183 PHE A CA 1
ATOM 1425 C C . PHE A 1 183 ? -10.755 -9.280 23.718 1.00 74.38 183 PHE A C 1
ATOM 1427 O O . PHE A 1 183 ? -10.400 -8.633 24.702 1.00 74.38 183 PHE A O 1
ATOM 1434 N N . ILE A 1 184 ? -10.342 -8.988 22.480 1.00 80.31 184 ILE A N 1
ATOM 1435 C CA . ILE A 1 184 ? -9.469 -7.857 22.141 1.00 80.31 184 ILE A CA 1
ATOM 1436 C C . ILE A 1 184 ? -10.255 -6.547 22.151 1.00 80.31 184 ILE A C 1
ATOM 1438 O O . ILE A 1 184 ? -9.716 -5.485 22.472 1.00 80.31 184 ILE A O 1
ATOM 1442 N N . PHE A 1 185 ? -11.531 -6.622 21.785 1.00 80.12 185 PHE A N 1
ATOM 1443 C CA . PHE A 1 185 ? -12.413 -5.475 21.724 1.00 80.12 185 PHE A CA 1
ATOM 1444 C C . PHE A 1 185 ? -12.987 -5.217 23.114 1.00 80.12 185 PHE A C 1
ATOM 1446 O O . PHE A 1 185 ? -13.545 -6.111 23.753 1.00 80.12 185 PHE A O 1
ATOM 1453 N N . LYS A 1 186 ? -12.888 -3.974 23.594 1.00 70.88 186 LYS A N 1
ATOM 1454 C CA . LYS A 1 186 ? -13.563 -3.565 24.827 1.00 70.88 186 LYS A CA 1
ATOM 1455 C C . LYS A 1 186 ? -15.049 -3.897 24.716 1.00 70.88 186 LYS A C 1
ATOM 1457 O O . LYS A 1 186 ? -15.747 -3.367 23.849 1.00 70.88 186 LYS A O 1
ATOM 1462 N N . LYS A 1 187 ? -15.552 -4.754 25.612 1.00 58.31 187 LYS A N 1
ATOM 1463 C CA . LYS A 1 187 ? -16.996 -4.943 25.768 1.00 58.31 187 LYS A CA 1
ATOM 1464 C C . LYS A 1 187 ? -17.565 -3.595 26.177 1.00 58.31 187 LYS A C 1
ATOM 1466 O O . LYS A 1 187 ? -17.257 -3.107 27.261 1.00 58.31 187 LYS A O 1
ATOM 1471 N N . GLY A 1 188 ? -18.356 -2.982 25.294 1.00 49.75 188 GLY A N 1
ATOM 1472 C CA . GLY A 1 188 ? -19.102 -1.775 25.632 1.00 49.75 188 GLY A CA 1
ATOM 1473 C C . GLY A 1 188 ? -19.790 -2.009 26.971 1.00 49.75 188 GLY A C 1
ATOM 1474 O O . GLY A 1 188 ? -20.444 -3.039 27.145 1.00 49.75 188 GLY A O 1
ATOM 1475 N N . VAL A 1 189 ? -19.547 -1.120 27.933 1.00 36.97 189 VAL A N 1
ATOM 1476 C CA . VAL A 1 189 ? -19.989 -1.265 29.320 1.00 36.97 189 VAL A CA 1
ATOM 1477 C C . VAL A 1 189 ? -21.510 -1.433 29.339 1.00 36.97 189 VAL A C 1
ATOM 1479 O O . VAL A 1 189 ? -22.263 -0.462 29.363 1.00 36.97 189 VAL A O 1
ATOM 1482 N N . LYS A 1 190 ? -21.997 -2.677 29.349 1.00 33.75 190 LYS A N 1
ATOM 1483 C CA . LYS A 1 190 ? -23.330 -2.959 29.865 1.00 33.75 190 LYS A CA 1
ATOM 1484 C C . LYS A 1 190 ? -23.214 -2.747 31.365 1.00 33.75 190 LYS A C 1
ATOM 1486 O O . LYS A 1 190 ? -22.616 -3.561 32.059 1.00 33.75 190 LYS A O 1
ATOM 1491 N N . LYS A 1 191 ? -23.752 -1.627 31.859 1.00 34.22 191 LYS A N 1
ATOM 1492 C CA . LYS A 1 191 ? -24.059 -1.448 33.283 1.00 34.22 191 LYS A CA 1
ATOM 1493 C C . LYS A 1 191 ? -24.836 -2.687 33.748 1.00 34.22 191 LYS A C 1
ATOM 1495 O O . LYS A 1 191 ? -26.002 -2.849 33.407 1.00 34.22 191 LYS A O 1
ATOM 1500 N N . GLY A 1 192 ? -24.171 -3.565 34.485 1.00 26.45 192 GLY A N 1
ATOM 1501 C CA . GLY A 1 192 ? -24.733 -4.784 35.054 1.00 26.45 192 GLY A CA 1
ATOM 1502 C C . GLY A 1 192 ? -23.645 -5.458 35.877 1.00 26.45 192 GLY A C 1
ATOM 1503 O O . GLY A 1 192 ? -22.659 -5.927 35.322 1.00 26.45 192 GLY A O 1
ATOM 1504 N N . GLY A 1 193 ? -23.770 -5.364 37.201 1.00 30.52 193 GLY A N 1
ATOM 1505 C CA . GLY A 1 193 ? -22.700 -5.661 38.149 1.00 30.52 193 GLY A CA 1
ATOM 1506 C C . GLY A 1 193 ? -22.390 -7.144 38.342 1.00 30.52 193 GLY A C 1
ATOM 1507 O O . GLY A 1 193 ? -23.160 -8.017 37.955 1.00 30.52 193 GLY A O 1
ATOM 1508 N N . GLY A 1 194 ? -21.273 -7.400 39.022 1.00 28.75 194 GLY A N 1
ATOM 1509 C CA . GLY A 1 194 ? -20.921 -8.728 39.516 1.00 28.75 194 GLY A CA 1
ATOM 1510 C C . GLY A 1 194 ? -19.428 -9.005 39.431 1.00 28.75 194 GLY A C 1
ATOM 1511 O O . GLY A 1 194 ? -18.882 -9.089 38.343 1.00 28.75 194 GLY A O 1
ATOM 1512 N N . LYS A 1 195 ? -18.812 -9.095 40.612 1.00 39.44 195 LYS A N 1
ATOM 1513 C CA . LYS A 1 195 ? -17.450 -9.539 40.946 1.00 39.44 195 LYS A CA 1
ATOM 1514 C C . LYS A 1 195 ? -16.891 -10.630 40.026 1.00 39.44 195 LYS A C 1
ATOM 1516 O O . LYS A 1 195 ? -17.635 -11.543 39.726 1.00 39.44 195 LYS A O 1
ATOM 1521 N N . ASP A 1 196 ? -15.585 -10.553 39.753 1.00 34.53 196 ASP A N 1
ATOM 1522 C CA . ASP A 1 196 ? -14.590 -11.645 39.805 1.00 34.53 196 ASP A CA 1
ATOM 1523 C C . ASP A 1 196 ? -13.208 -10.966 39.657 1.00 34.53 196 ASP A C 1
ATOM 1525 O O . ASP A 1 196 ? -12.929 -10.314 38.661 1.00 34.53 196 ASP A O 1
ATOM 1529 N N . GLY A 1 197 ? -12.360 -10.852 40.681 1.00 31.41 197 GLY A N 1
ATOM 1530 C CA . GLY A 1 197 ? -11.690 -11.969 41.339 1.00 31.41 197 GLY A CA 1
ATOM 1531 C C . GLY A 1 197 ? -10.250 -12.075 40.816 1.00 31.41 197 GLY A C 1
ATOM 1532 O O . GLY A 1 197 ? -9.894 -13.063 40.185 1.00 31.41 197 GLY A O 1
ATOM 1533 N N . HIS A 1 198 ? -9.427 -11.036 41.015 1.00 31.86 198 HIS A N 1
ATOM 1534 C CA . HIS A 1 198 ? -8.010 -11.064 40.642 1.00 31.86 198 HIS A CA 1
ATOM 1535 C C . HIS A 1 198 ? -7.271 -12.118 41.472 1.00 31.86 198 HIS A C 1
ATOM 1537 O O . HIS A 1 198 ? -7.116 -11.953 42.680 1.00 31.86 198 HIS A O 1
ATOM 1543 N N . ASN A 1 199 ? -6.785 -13.174 40.820 1.00 31.06 199 ASN A N 1
ATOM 1544 C CA . ASN A 1 199 ? -5.808 -14.080 41.406 1.00 31.06 199 ASN A CA 1
ATOM 1545 C C . ASN A 1 199 ? -4.497 -13.955 40.622 1.00 31.06 199 ASN A C 1
ATOM 1547 O O . ASN A 1 199 ? -4.330 -14.534 39.550 1.00 31.06 199 ASN A O 1
ATOM 1551 N N . SER A 1 200 ? -3.580 -13.139 41.138 1.00 32.91 200 SER A N 1
ATOM 1552 C CA . SER A 1 200 ? -2.209 -13.019 40.648 1.00 32.91 200 SER A CA 1
ATOM 1553 C C . SER A 1 200 ? -1.393 -14.215 41.144 1.00 32.91 200 SER A C 1
ATOM 1555 O O . SER A 1 200 ? -0.759 -14.151 42.196 1.00 32.91 200 SER A O 1
ATOM 1557 N N . GLY A 1 201 ? -1.447 -15.325 40.409 1.00 31.67 201 GLY A N 1
ATOM 1558 C CA . GLY A 1 201 ? -0.546 -16.459 40.598 1.00 31.67 201 GLY A CA 1
ATOM 1559 C C . GLY A 1 201 ? 0.712 -16.299 39.746 1.00 31.67 201 GLY A C 1
ATOM 1560 O O . GLY A 1 201 ? 0.615 -16.099 38.537 1.00 31.67 201 GLY A O 1
ATOM 1561 N N . ASP A 1 202 ? 1.886 -16.399 40.372 1.00 38.44 202 ASP A N 1
ATOM 1562 C CA . ASP A 1 202 ? 3.197 -16.470 39.717 1.00 38.44 202 ASP A CA 1
ATOM 1563 C C . ASP A 1 202 ? 3.251 -17.657 38.735 1.00 38.44 202 ASP A C 1
ATOM 1565 O O . ASP A 1 202 ? 3.581 -18.786 39.103 1.00 38.44 202 ASP A O 1
ATOM 1569 N N . TYR A 1 203 ? 2.926 -17.418 37.462 1.00 40.41 203 TYR A N 1
ATOM 1570 C CA . TYR A 1 203 ? 3.048 -18.417 36.403 1.00 40.41 203 TYR A CA 1
ATOM 1571 C C . TYR A 1 203 ? 4.255 -18.098 35.516 1.00 40.41 203 TYR A C 1
ATOM 1573 O O . TYR A 1 203 ? 4.312 -17.068 34.845 1.00 40.41 203 TYR A O 1
ATOM 1581 N N . LYS A 1 204 ? 5.242 -19.002 35.510 1.00 46.44 204 LYS A N 1
ATOM 1582 C CA . LYS A 1 204 ? 6.394 -18.978 34.595 1.00 46.44 204 LYS A CA 1
ATOM 1583 C C . LYS A 1 204 ? 6.272 -20.120 33.579 1.00 46.44 204 LYS A C 1
ATOM 1585 O O . LYS A 1 204 ? 6.851 -21.183 33.815 1.00 46.44 204 LYS A O 1
ATOM 1590 N N . PRO A 1 205 ? 5.588 -19.940 32.437 1.00 45.81 205 PRO A N 1
ATOM 1591 C CA . PRO A 1 205 ? 5.686 -20.905 31.358 1.00 45.81 205 PRO A CA 1
ATOM 1592 C C . PRO A 1 205 ? 7.005 -20.689 30.604 1.00 45.81 205 PRO A C 1
ATOM 1594 O O . PRO A 1 205 ? 7.325 -19.587 30.160 1.00 45.81 205 PRO A O 1
ATOM 1597 N N . LYS A 1 206 ? 7.790 -21.761 30.447 1.00 52.75 206 LYS A N 1
ATOM 1598 C CA . LYS A 1 206 ? 8.972 -21.819 29.568 1.00 52.75 206 LYS A CA 1
ATOM 1599 C C . LYS A 1 206 ? 8.540 -21.979 28.099 1.00 52.75 206 LYS A C 1
ATOM 1601 O O . LYS A 1 206 ? 8.964 -22.921 27.440 1.00 52.75 206 LYS A O 1
ATOM 1606 N N . VAL A 1 207 ? 7.651 -21.120 27.605 1.00 62.69 207 VAL A N 1
ATOM 1607 C CA . VAL A 1 207 ? 7.154 -21.189 26.222 1.00 62.69 207 VAL A CA 1
ATOM 1608 C C . VAL A 1 207 ? 7.820 -20.088 25.411 1.00 62.69 207 VAL A C 1
ATOM 1610 O O . VAL A 1 207 ? 7.668 -18.919 25.742 1.00 62.69 207 VAL A O 1
ATOM 1613 N N . ASP A 1 208 ? 8.575 -20.456 24.380 1.00 66.94 208 ASP A N 1
ATOM 1614 C CA . ASP A 1 208 ? 9.235 -19.520 23.462 1.00 66.94 208 ASP A CA 1
ATOM 1615 C C . ASP A 1 208 ? 8.181 -18.844 22.571 1.00 66.94 208 ASP A C 1
ATOM 1617 O O . ASP A 1 208 ? 7.680 -19.430 21.608 1.00 66.94 208 ASP A O 1
ATOM 1621 N N . VAL A 1 209 ? 7.802 -17.612 22.921 1.00 62.16 209 VAL A N 1
ATOM 1622 C CA . VAL A 1 209 ? 6.672 -16.901 22.299 1.00 62.16 209 VAL A CA 1
ATOM 1623 C C . VAL A 1 209 ? 6.967 -16.565 20.837 1.00 62.16 209 VAL A C 1
ATOM 1625 O O . VAL A 1 209 ? 6.044 -16.396 20.042 1.00 62.16 209 VAL A O 1
ATOM 1628 N N . ALA A 1 210 ? 8.245 -16.513 20.449 1.00 64.50 210 ALA A N 1
ATOM 1629 C CA . ALA A 1 210 ? 8.651 -16.265 19.071 1.00 64.50 210 ALA A CA 1
ATOM 1630 C C . ALA A 1 210 ? 8.259 -17.412 18.125 1.00 64.50 210 ALA A C 1
ATOM 1632 O O . ALA A 1 210 ? 8.050 -17.168 16.938 1.00 64.50 210 ALA A O 1
ATOM 1633 N N . LYS A 1 211 ? 8.111 -18.638 18.645 1.00 70.62 211 LYS A N 1
ATOM 1634 C CA . LYS A 1 211 ? 7.813 -19.847 17.857 1.00 70.62 211 LYS A CA 1
ATOM 1635 C C . LYS A 1 211 ? 6.335 -20.218 17.809 1.00 70.62 211 LYS A C 1
ATOM 1637 O O . LYS A 1 211 ? 5.972 -21.143 17.092 1.00 70.62 211 LYS A O 1
ATOM 1642 N N . LEU A 1 212 ? 5.495 -19.509 18.558 1.00 70.94 212 LEU A N 1
ATOM 1643 C CA . LEU A 1 212 ? 4.057 -19.743 18.557 1.00 70.94 212 LEU A CA 1
ATOM 1644 C C . LEU A 1 212 ? 3.401 -19.147 17.312 1.00 70.94 212 LEU A C 1
ATOM 1646 O O . LEU A 1 212 ? 3.682 -18.009 16.911 1.00 70.94 212 LEU A O 1
ATOM 1650 N N . THR A 1 213 ? 2.458 -19.897 16.753 1.00 67.94 213 THR A N 1
ATOM 1651 C CA . THR A 1 213 ? 1.514 -19.395 15.757 1.00 67.94 213 THR A CA 1
ATOM 1652 C C . THR A 1 213 ? 0.614 -18.311 16.362 1.00 67.94 213 THR A C 1
ATOM 1654 O O . THR A 1 213 ? 0.516 -18.134 17.580 1.00 67.94 213 THR A O 1
ATOM 1657 N N . HIS A 1 214 ? -0.067 -17.553 15.506 1.00 57.78 214 HIS A N 1
ATOM 1658 C CA . HIS A 1 214 ? -0.910 -16.440 15.948 1.00 57.78 214 HIS A CA 1
ATOM 1659 C C . HIS A 1 214 ? -2.095 -16.908 16.814 1.00 57.78 214 HIS A C 1
ATOM 1661 O O . HIS A 1 214 ? -2.408 -16.259 17.811 1.00 57.78 214 HIS A O 1
ATOM 1667 N N . GLY A 1 215 ? -2.681 -18.073 16.509 1.00 61.75 215 GLY A N 1
ATOM 1668 C CA . GLY A 1 215 ? -3.741 -18.676 17.327 1.00 61.75 215 GLY A CA 1
ATOM 1669 C C . GLY A 1 215 ? -3.249 -19.138 18.702 1.00 61.75 215 GLY A C 1
ATOM 1670 O O . GLY A 1 215 ? -3.925 -18.941 19.711 1.00 61.75 215 GLY A O 1
ATOM 1671 N N . GLU A 1 216 ? -2.032 -19.676 18.782 1.00 67.56 216 GLU A N 1
ATOM 1672 C CA . GLU A 1 216 ? -1.438 -20.098 20.055 1.00 67.56 216 GLU A CA 1
ATOM 1673 C C . GLU A 1 216 ? -1.094 -18.907 20.952 1.00 67.56 216 GLU A C 1
ATOM 1675 O O . GLU A 1 216 ? -1.292 -18.978 22.163 1.00 67.56 216 GLU A O 1
ATOM 1680 N N . LYS A 1 217 ? -0.652 -17.783 20.374 1.00 74.69 217 LYS A N 1
ATOM 1681 C CA . LYS A 1 217 ? -0.423 -16.533 21.119 1.00 74.69 217 LYS A CA 1
ATOM 1682 C C . LYS A 1 217 ? -1.716 -15.975 21.711 1.00 74.69 217 LYS A C 1
ATOM 1684 O O . LYS A 1 217 ? -1.725 -15.584 22.877 1.00 74.69 217 LYS A O 1
ATOM 1689 N N . ALA A 1 218 ? -2.803 -15.972 20.939 1.00 62.34 218 ALA A N 1
ATOM 1690 C CA . ALA A 1 218 ? -4.114 -15.523 21.407 1.00 62.34 218 ALA A CA 1
ATOM 1691 C C . ALA A 1 218 ? -4.650 -16.416 22.539 1.00 62.34 218 ALA A C 1
ATOM 1693 O O . ALA A 1 218 ? -5.106 -15.917 23.569 1.00 62.34 218 ALA A O 1
ATOM 1694 N N . LYS A 1 219 ? -4.510 -17.740 22.397 1.00 73.12 219 LYS A N 1
ATOM 1695 C CA . LYS A 1 219 ? -4.877 -18.702 23.443 1.00 73.12 219 LYS A CA 1
ATOM 1696 C C . LYS A 1 219 ? -4.044 -18.516 24.713 1.00 73.12 219 LYS A C 1
ATOM 1698 O O . LYS A 1 219 ? -4.600 -18.487 25.807 1.00 73.12 219 LYS A O 1
ATOM 1703 N N . LEU A 1 220 ? -2.736 -18.310 24.573 1.00 71.81 220 LEU A N 1
ATOM 1704 C CA . LEU A 1 220 ? -1.842 -18.086 25.705 1.00 71.81 220 LEU A CA 1
ATOM 1705 C C . LEU A 1 220 ? -2.185 -16.784 26.443 1.00 71.81 220 LEU A C 1
ATOM 1707 O O . LEU A 1 220 ? -2.274 -16.777 27.665 1.00 71.81 220 LEU A O 1
ATOM 1711 N N . MET A 1 221 ? -2.456 -15.701 25.708 1.00 71.81 221 MET A N 1
ATOM 1712 C CA . MET A 1 221 ? -2.900 -14.422 26.272 1.00 71.81 221 MET A CA 1
ATOM 1713 C C . MET A 1 221 ? -4.228 -14.554 27.036 1.00 71.81 221 MET A C 1
ATOM 1715 O O . MET A 1 221 ? -4.390 -13.935 28.088 1.00 71.81 221 MET A O 1
ATOM 1719 N N . LYS A 1 222 ? -5.149 -15.396 26.548 1.00 67.75 222 LYS A N 1
ATOM 1720 C CA . LYS A 1 222 ? -6.410 -15.735 27.225 1.00 67.75 222 LYS A CA 1
ATOM 1721 C C . LYS A 1 222 ? -6.190 -16.523 28.520 1.00 67.75 222 LYS A C 1
ATOM 1723 O O . LYS A 1 222 ? -6.867 -16.253 29.505 1.00 67.75 222 LYS A O 1
ATOM 1728 N N . GLU A 1 223 ? -5.264 -17.478 28.527 1.00 71.69 223 GLU A N 1
ATOM 1729 C CA . GLU A 1 223 ? -4.988 -18.330 29.694 1.00 71.69 223 GLU A CA 1
ATOM 1730 C C . GLU A 1 223 ? -4.255 -17.584 30.818 1.00 71.69 223 GLU A C 1
ATOM 1732 O O . GLU A 1 223 ? -4.540 -17.814 31.990 1.00 71.69 223 GLU A O 1
ATOM 1737 N N . MET A 1 224 ? -3.331 -16.678 30.482 1.00 70.25 224 MET A N 1
ATOM 1738 C CA . MET A 1 224 ? -2.494 -15.993 31.479 1.00 70.25 224 MET A CA 1
ATOM 1739 C C . MET A 1 224 ? -2.932 -14.558 31.803 1.00 70.25 224 MET A C 1
ATOM 1741 O O . MET A 1 224 ? -2.454 -13.970 32.772 1.00 70.25 224 MET A O 1
ATOM 1745 N N . GLY A 1 225 ? -3.830 -13.985 31.005 1.00 65.50 225 GLY A N 1
ATOM 1746 C CA . GLY A 1 225 ? -4.190 -12.575 31.079 1.00 65.50 225 GLY A CA 1
ATOM 1747 C C . GLY A 1 225 ? -3.176 -11.670 30.369 1.00 65.50 225 GLY A C 1
ATOM 1748 O O . GLY A 1 225 ? -1.975 -11.946 30.295 1.00 65.50 225 GLY A O 1
ATOM 1749 N N . ASN A 1 226 ? -3.679 -10.553 29.840 1.00 63.81 226 ASN A N 1
ATOM 1750 C CA . ASN A 1 226 ? -2.929 -9.649 28.963 1.00 63.81 226 ASN A CA 1
ATOM 1751 C C . ASN A 1 226 ? -1.631 -9.117 29.611 1.00 63.81 226 ASN A C 1
ATOM 1753 O O . ASN A 1 226 ? -0.567 -9.140 28.995 1.00 63.81 226 ASN A O 1
ATOM 1757 N N . GLU A 1 227 ? -1.679 -8.712 30.885 1.00 63.09 227 GLU A N 1
ATOM 1758 C CA . GLU A 1 227 ? -0.497 -8.203 31.599 1.00 63.09 227 GLU A CA 1
ATOM 1759 C C . GLU A 1 227 ? 0.600 -9.257 31.789 1.00 63.09 227 GLU A C 1
ATOM 1761 O O . GLU A 1 227 ? 1.789 -8.954 31.640 1.00 63.09 227 GLU A O 1
ATOM 1766 N N . ALA A 1 228 ? 0.227 -10.498 32.106 1.00 68.62 228 ALA A N 1
ATOM 1767 C CA . ALA A 1 228 ? 1.197 -11.568 32.310 1.00 68.62 228 ALA A CA 1
ATOM 1768 C C . ALA A 1 228 ? 1.865 -11.964 30.987 1.00 68.62 228 ALA A C 1
ATOM 1770 O O . ALA A 1 228 ? 3.080 -12.182 30.949 1.00 68.62 228 ALA A O 1
ATOM 1771 N N . TYR A 1 229 ? 1.099 -11.992 29.890 1.00 73.81 229 TYR A N 1
ATOM 1772 C CA . TYR A 1 229 ? 1.629 -12.249 28.550 1.00 73.81 229 TYR A CA 1
ATOM 1773 C C . TYR A 1 229 ? 2.646 -11.180 28.136 1.00 73.81 229 TYR A C 1
ATOM 1775 O O . TYR A 1 229 ? 3.755 -11.504 27.706 1.00 73.81 229 TYR A O 1
ATOM 1783 N N . LEU A 1 230 ? 2.318 -9.901 28.337 1.00 68.69 230 LEU A N 1
ATOM 1784 C CA . LEU A 1 230 ? 3.213 -8.791 28.003 1.00 68.69 230 LEU A CA 1
ATOM 1785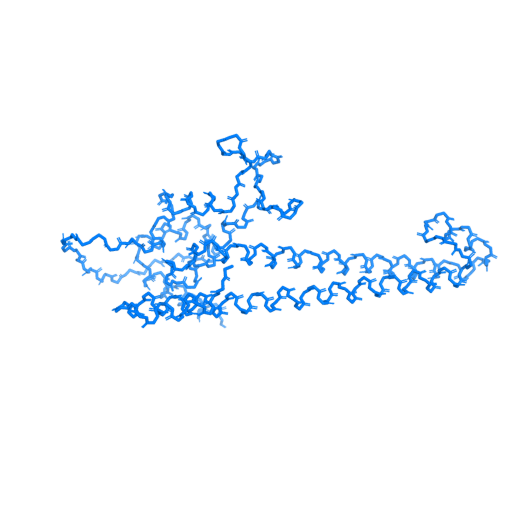 C C . LEU A 1 230 ? 4.515 -8.827 28.818 1.00 68.69 230 LEU A C 1
ATOM 1787 O O . LEU A 1 230 ? 5.597 -8.676 28.245 1.00 68.69 230 LEU A O 1
ATOM 1791 N N . LYS A 1 231 ? 4.442 -9.106 30.129 1.00 72.19 231 LYS A N 1
ATOM 1792 C CA . LYS A 1 231 ? 5.639 -9.290 30.972 1.00 72.19 231 LYS A CA 1
ATOM 1793 C C . LYS A 1 231 ? 6.512 -10.446 30.482 1.00 72.19 231 LYS A C 1
ATOM 1795 O O . LYS A 1 231 ? 7.741 -10.330 30.473 1.00 72.19 231 LYS A O 1
ATOM 1800 N N . MET A 1 232 ? 5.904 -11.548 30.046 1.00 71.00 232 MET A N 1
ATOM 1801 C CA . MET A 1 232 ? 6.628 -12.698 29.507 1.00 71.00 232 MET A CA 1
ATOM 1802 C C . MET A 1 232 ? 7.351 -12.353 28.196 1.00 71.00 232 MET A C 1
ATOM 1804 O O . MET A 1 232 ? 8.544 -12.634 28.080 1.00 71.00 232 MET A O 1
ATOM 1808 N N . VAL A 1 233 ? 6.676 -11.692 27.250 1.00 69.50 233 VAL A N 1
ATOM 1809 C CA . VAL A 1 233 ? 7.278 -11.266 25.972 1.00 69.50 233 VAL A CA 1
ATOM 1810 C C . VAL A 1 233 ? 8.457 -10.319 26.207 1.00 69.50 233 VAL A C 1
ATOM 1812 O O . VAL A 1 233 ? 9.546 -10.544 25.682 1.00 69.50 233 VAL A O 1
ATOM 1815 N N . GLN A 1 234 ? 8.288 -9.306 27.063 1.00 69.38 234 GLN A N 1
ATOM 1816 C CA . GLN A 1 234 ? 9.362 -8.365 27.402 1.00 69.38 234 GLN A CA 1
ATOM 1817 C C . GLN A 1 234 ? 10.563 -9.054 28.065 1.00 69.38 234 GLN A C 1
ATOM 1819 O O . GLN A 1 234 ? 11.711 -8.694 27.808 1.00 69.38 234 GLN A O 1
ATOM 1824 N N . THR A 1 235 ? 10.317 -10.062 28.906 1.00 70.44 235 THR A N 1
ATOM 1825 C CA . THR A 1 235 ? 11.382 -10.826 29.572 1.00 70.44 235 THR A CA 1
ATOM 1826 C C . THR A 1 235 ? 12.161 -11.701 28.589 1.00 70.44 235 THR A C 1
ATOM 1828 O O . THR A 1 235 ? 13.367 -11.874 28.754 1.00 70.44 235 THR A O 1
ATOM 1831 N N . GLN A 1 236 ? 11.503 -12.246 27.564 1.00 66.06 236 GLN A N 1
ATOM 1832 C CA . GLN A 1 236 ? 12.166 -13.047 26.530 1.00 66.06 236 GLN A CA 1
ATOM 1833 C C . GLN A 1 236 ? 12.978 -12.187 25.562 1.00 66.06 236 GLN A C 1
ATOM 1835 O O . GLN A 1 236 ? 14.110 -12.547 25.256 1.00 66.06 236 GLN A O 1
ATOM 1840 N N . LEU A 1 237 ? 12.468 -11.013 25.178 1.00 58.62 237 LEU A N 1
ATOM 1841 C CA . LEU A 1 237 ? 13.219 -10.050 24.365 1.00 58.62 237 LEU A CA 1
ATOM 1842 C C . LEU A 1 237 ? 14.506 -9.581 25.061 1.00 58.62 237 LEU A C 1
ATOM 1844 O O . LEU A 1 237 ? 15.530 -9.432 24.409 1.00 58.62 237 LEU A O 1
ATOM 1848 N N . LYS A 1 238 ? 14.490 -9.427 26.392 1.00 60.62 238 LYS A N 1
ATOM 1849 C CA . LYS A 1 238 ? 15.686 -9.084 27.187 1.00 60.62 238 LYS A CA 1
ATOM 1850 C C . LYS A 1 238 ? 16.682 -10.232 27.380 1.00 60.62 238 LYS A C 1
ATOM 1852 O O . LYS A 1 238 ? 17.790 -9.979 27.829 1.00 60.62 238 LYS A O 1
ATOM 1857 N N . LYS A 1 239 ? 16.286 -11.481 27.121 1.00 54.97 239 LYS A N 1
ATOM 1858 C CA . LYS A 1 239 ? 17.160 -12.664 27.230 1.00 54.97 239 LYS A CA 1
ATOM 1859 C C . LYS A 1 239 ? 17.749 -13.106 25.888 1.00 54.97 239 LYS A C 1
ATOM 1861 O O . LYS A 1 239 ? 18.618 -13.970 25.886 1.00 54.97 239 LYS A O 1
ATOM 1866 N N . GLY A 1 240 ? 17.243 -12.564 24.779 1.00 49.97 240 GLY A N 1
ATOM 1867 C CA . GLY A 1 240 ? 17.729 -12.811 23.419 1.00 49.97 240 GLY A CA 1
ATOM 1868 C C . GLY A 1 240 ? 18.576 -11.675 22.829 1.00 49.97 240 GLY A C 1
ATOM 1869 O O . GLY A 1 240 ? 18.883 -11.738 21.642 1.00 49.97 240 GLY A O 1
ATOM 1870 N N . ALA A 1 241 ? 18.914 -10.659 23.631 1.00 42.06 241 ALA A N 1
ATOM 1871 C CA . ALA A 1 241 ? 19.865 -9.584 23.332 1.00 42.06 241 ALA A CA 1
ATOM 1872 C C . ALA A 1 241 ? 21.098 -9.741 24.231 1.00 42.06 241 ALA A C 1
ATOM 1874 O O . ALA A 1 241 ? 22.210 -9.437 23.751 1.00 42.06 241 ALA A O 1
#

Solvent-accessible surface area (backbone atoms only — not comparable to full-atom values): 14164 Å² total; per-residue (Å²): 133,64,63,68,61,51,54,59,54,36,71,73,47,97,44,66,68,60,35,51,39,50,50,56,46,50,53,52,49,52,53,44,51,52,50,36,54,52,40,52,52,52,37,54,53,47,51,51,52,50,53,53,50,52,51,50,49,25,64,76,55,74,38,97,58,97,43,74,67,51,49,54,54,44,40,69,73,66,47,86,83,64,35,57,64,49,50,48,57,48,52,55,49,52,53,48,52,50,51,53,44,53,53,37,48,55,52,37,54,53,36,51,53,48,48,54,51,57,72,63,50,68,58,58,48,36,87,47,66,72,56,39,51,50,53,51,54,59,69,50,58,53,52,43,79,54,95,91,39,59,34,35,47,53,98,87,40,77,38,66,50,98,92,37,72,34,37,68,62,59,52,49,51,49,42,60,70,29,88,88,42,31,87,60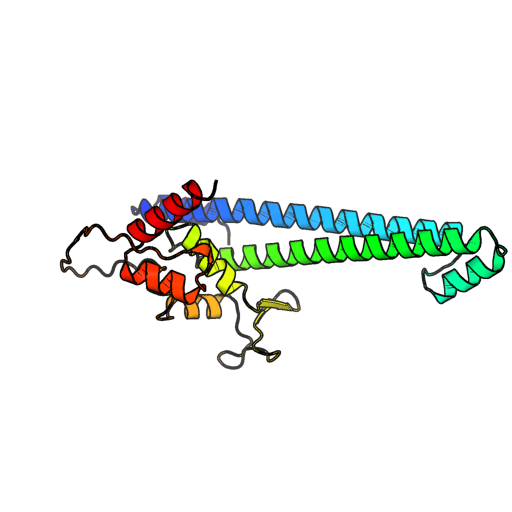,43,62,74,75,84,68,91,71,87,78,91,83,82,90,76,92,71,96,78,82,77,95,65,69,70,88,77,50,52,72,68,55,49,51,51,48,30,68,76,58,34,64,70,53,42,53,54,50,54,55,53,49,58,68,71,76,110

Sequence (241 aa):
MDLTKLLEQSKTFENEEFATQLQTFADNYTEMNGKVQSLTGDLNKSIQKRESFKEMVKTKFSIDEVSDEALDGAIKGMGQRGTEDLRKALSDNETRYKSDLDAANNRLLGGELDLAIYRTGVLGGIDSQVAKDLVLAELKRNAVIENGTIVYYDNNDLVMKDGKPLNISDRAEGLKSSQDYEFIFKKGVKKGGGKDGHNSGDYKPKVDVAKLTHGEKAKLMKEMGNEAYLKMVQTQLKKGA

Mean predicted aligned error: 16.33 Å

pLDDT: mean 71.85, std 13.67, range [26.45, 91.62]

Foldseek 3Di:
DPLVVVLVVVVPDPDVLLSVLSVVLVVVLVVLVVQLVVLVVVLVVLVVVLVVLQVVVCVVQVFPGDDPVSLVVSLVVVDDPVSPVVVVVSVVVNVVSVVSNVVSVVSNQLSLLVSVLSVLVLLSQADDPVLSVVLSVQLCVQWDQDPNFTAHDDPNHTDDDPNHGDGSNNSSVVQCPDPLRVVRGPDDDPPDDDDDDDDPDPDDDPDDLVPDDPSVLSVVCVVNPVVRSVVNVVVVVVVVD